Protein AF-A0A7K0G9E7-F1 (afdb_monomer)

Secondary structure (DSSP, 8-state):
--------SSSSSTT--HHHHHHHHHHHGGGS-HHHHHHHHHHHHHHHHHHHHTT--HHHHHHTSPPHHHHHHHHHHHS-HHHHHHHHHHHHHHHHHHHHHHHHHHHHHHHHHHHHHHHHHHHHHHHHHHHHHHHHHHHHHHHHHHHHHHHHHHHHTT-HHHHHHHHHHHHHHHHHHHHHHHHHHHHHHHHHHHHHHHHHHHHHHHHHHHHHHHTTS-S----------------PPPPTTTTTHHHHHHTT-

Nearest PDB structures (foldseek):
  7o3x-assembly1_E  TM=3.419E-01  e=9.933E-01  Synechocystis sp. PCC 6803 substr. Kazusa
  7o40-assembly1_A  TM=3.162E-01  e=2.098E+00  Synechocystis sp. PCC 6803 substr. Kazusa
  9eom-assembly1_A-58  TM=3.474E-01  e=4.432E+00  Synechocystis sp. PCC 6803
  9eom-assembly1_A-60  TM=3.474E-01  e=4.432E+00  Synechocystis sp. PCC 6803
  9eon-assembly1_A  TM=3.376E-01  e=5.202E+00  Synechocystis sp. PCC 6803

pLDDT: mean 71.65, std 16.6, range [33.81, 93.94]

InterPro domains:
  IPR045782 TrbL/VirB6 plasmid conjugal transfer like protein [PF19590] (95-234)

Foldseek 3Di:
DDDDPDDDPQPPQLQDALVRLLVLLLVLCVLPDPVVNVVVSVVVVVQLVVVVVVPDDRSRSSNPDDRSVVVSVVVVVVDPVVVVCVSVVVVVVVVVVVVCCVVCVVVVVVVVVVVVVVVVVVVVVLVVVLVVLLVLLCCLLVCLVVLQVQLVV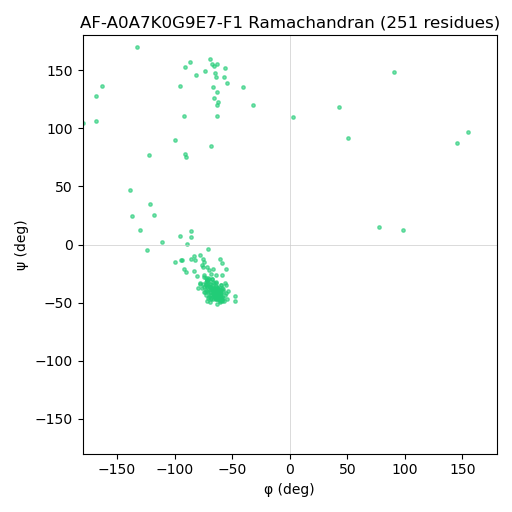CVVVVNVVSNVVSNVSSVVSNVVSVVSVVVSVVSVVVVVVVVVVVVCVVCVVVVVVVVVVVVVPPPDDDDDDDDDDDDDPPPDDDPPVVVCVVVVVVVVD

Mean predicted aligned error: 21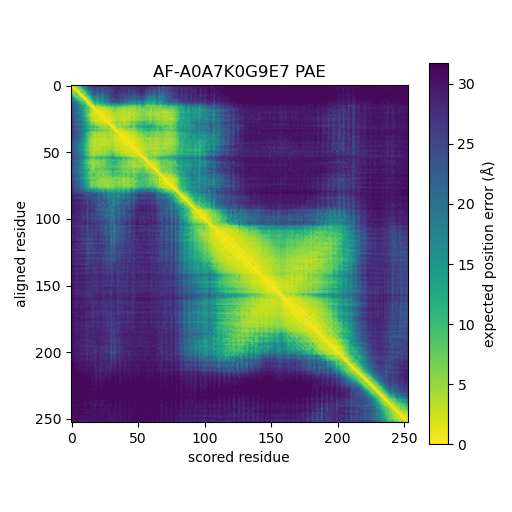.16 Å

Radius of gyration: 43.54 Å; Cα contacts (8 Å, |Δi|>4): 105; chains: 1; bounding box: 95×40×119 Å

Solvent-accessible surface area (backbone atoms only — not comparable to full-atom values): 14549 Å² total; per-residue (Å²): 138,87,82,87,85,73,88,87,85,86,80,82,74,51,77,39,48,67,69,57,46,52,52,52,33,47,65,68,38,64,80,50,59,70,70,61,40,51,51,54,52,49,54,55,50,51,58,39,48,55,37,38,75,76,69,40,53,61,38,57,32,48,47,76,46,74,55,50,68,59,49,43,50,50,57,64,70,68,51,60,75,68,62,54,51,52,53,52,44,57,55,48,48,54,52,48,50,51,48,49,49,60,69,31,43,66,51,52,50,51,49,51,48,50,53,51,51,50,53,49,48,55,53,50,50,54,51,49,51,48,51,50,44,50,48,51,19,49,50,29,50,69,40,30,63,55,31,48,50,54,20,52,53,26,54,76,73,63,39,62,72,58,22,54,51,30,47,50,48,26,52,51,33,42,54,50,16,56,50,38,49,54,51,44,50,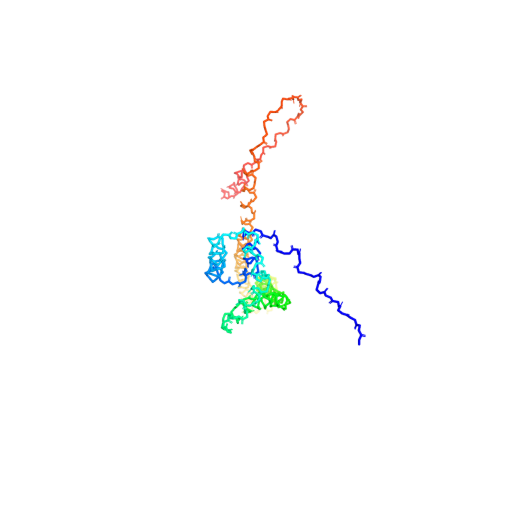52,53,51,49,54,54,52,52,51,52,50,50,53,51,51,64,68,46,47,66,60,55,58,49,54,58,57,53,60,69,68,72,74,83,82,84,81,88,83,89,83,90,79,92,79,84,88,74,89,78,70,82,78,61,80,71,66,76,48,54,69,58,56,60,62,74,74,111

Sequence (253 aa):
MAPRCRARHATKENAMTKAEYLSRLESLLSCLPEGQRAESLAFYEEMILDRMEEGLSEEEAVSTLDAPGVVAEAILDDLPAVPRVVAKTRRKSRVLLWVLVILGFPVWGALLAALAITVLSFYATVWIFVAVVWGLAVLLVLGCPLFLLFAICGLIVGNAPYTLVEFGAALVALGLGLLLVRLAFELTRGVALLSAAVVRRAVSPFVKRRDSDAGRGGHGGSHHDGGAEARGGDHRPIPPEEFTRPLEAVARG

Organism: NCBI:txid2606615

Structure (mmCIF, N/CA/C/O backbone):
data_AF-A0A7K0G9E7-F1
#
_entry.id   AF-A0A7K0G9E7-F1
#
loop_
_atom_site.group_PDB
_atom_site.id
_atom_site.type_symbol
_atom_site.label_atom_id
_atom_site.label_alt_id
_atom_site.label_comp_id
_atom_site.label_asym_id
_atom_site.label_entity_id
_atom_site.label_seq_id
_atom_site.pdbx_PDB_ins_code
_atom_site.Cartn_x
_atom_site.Cartn_y
_atom_site.Cartn_z
_atom_site.occupancy
_atom_site.B_iso_or_equiv
_atom_site.auth_seq_id
_atom_site.auth_comp_id
_atom_site.auth_asym_id
_atom_site.auth_atom_id
_atom_site.pdbx_PDB_model_num
ATOM 1 N N . MET A 1 1 ? -33.769 18.427 80.322 1.00 45.69 1 MET A N 1
ATOM 2 C CA . MET A 1 1 ? -35.228 18.177 80.381 1.00 45.69 1 MET A CA 1
ATOM 3 C C . MET A 1 1 ? -35.841 18.756 79.107 1.00 45.69 1 MET A C 1
ATOM 5 O O . MET A 1 1 ? -35.464 19.870 78.777 1.00 45.69 1 MET A O 1
ATOM 9 N N . ALA A 1 2 ? -36.748 18.021 78.443 1.00 39.75 2 ALA A N 1
ATOM 10 C CA . ALA A 1 2 ? -37.392 18.283 77.131 1.00 39.75 2 ALA A CA 1
ATOM 11 C C . ALA A 1 2 ? -36.651 17.696 75.890 1.00 39.75 2 ALA A C 1
ATOM 13 O O . ALA A 1 2 ? -35.444 17.484 75.955 1.00 39.75 2 ALA A O 1
ATOM 14 N N . PRO A 1 3 ? -37.3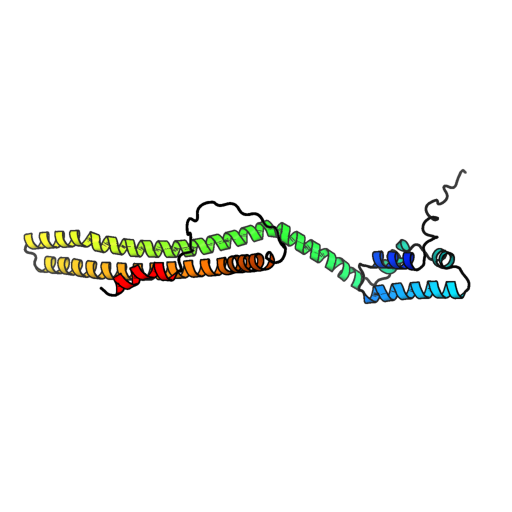71 17.299 74.817 1.00 43.88 3 PRO A N 1
ATOM 15 C CA . PRO A 1 3 ? -37.933 15.949 74.706 1.00 43.88 3 PRO A CA 1
ATOM 16 C C . PRO A 1 3 ? -37.691 15.259 73.343 1.00 43.88 3 PRO A C 1
ATOM 18 O O . PRO A 1 3 ? -37.260 15.848 72.360 1.00 43.88 3 PRO A O 1
ATOM 21 N N . ARG A 1 4 ? -38.026 13.964 73.327 1.00 47.12 4 ARG A N 1
ATOM 22 C CA . ARG A 1 4 ? -38.116 13.017 72.203 1.00 47.12 4 ARG A CA 1
ATOM 23 C C . ARG A 1 4 ? -38.546 13.633 70.855 1.00 47.12 4 ARG A C 1
ATOM 25 O O . ARG A 1 4 ? -39.708 13.997 70.702 1.00 47.12 4 ARG A O 1
ATOM 32 N N . CYS A 1 5 ? -37.691 13.522 69.836 1.00 38.84 5 CYS A N 1
ATOM 33 C CA . CYS A 1 5 ? -38.128 13.394 68.441 1.00 38.84 5 CYS A CA 1
ATOM 34 C C . CYS A 1 5 ? -38.057 11.920 68.039 1.00 38.84 5 CYS A C 1
ATOM 36 O O . CYS A 1 5 ? -37.033 11.383 67.627 1.00 38.84 5 CYS A O 1
ATOM 38 N N . ARG A 1 6 ? -39.191 11.263 68.275 1.00 41.22 6 ARG A N 1
ATOM 39 C CA . ARG A 1 6 ? -39.502 9.878 67.950 1.00 41.22 6 ARG A CA 1
ATOM 40 C C . ARG A 1 6 ? -39.537 9.699 66.431 1.00 41.22 6 ARG A C 1
ATOM 42 O O . ARG A 1 6 ? -40.280 10.402 65.751 1.00 41.22 6 ARG A O 1
ATOM 49 N N . ALA A 1 7 ? -38.748 8.732 65.969 1.00 43.34 7 ALA A N 1
ATOM 50 C CA . ALA A 1 7 ? -38.965 7.861 64.818 1.00 43.34 7 ALA A CA 1
ATOM 51 C C . ALA A 1 7 ? -40.248 8.143 64.018 1.00 43.34 7 ALA A C 1
ATOM 53 O O . ALA A 1 7 ? -41.357 7.847 64.469 1.00 43.34 7 ALA A O 1
ATOM 54 N N . ARG A 1 8 ? -40.088 8.678 62.806 1.00 37.03 8 ARG A N 1
ATOM 55 C CA . ARG A 1 8 ? -41.173 8.787 61.824 1.00 37.03 8 ARG A CA 1
ATOM 56 C C . ARG A 1 8 ? -40.679 8.442 60.413 1.00 37.03 8 ARG A C 1
ATOM 58 O O . ARG A 1 8 ? -40.947 9.164 59.466 1.00 37.03 8 ARG A O 1
ATOM 65 N N . HIS A 1 9 ? -39.941 7.335 60.307 1.00 40.34 9 HIS A N 1
ATOM 66 C CA . HIS A 1 9 ? -39.526 6.723 59.036 1.00 40.34 9 HIS A CA 1
ATOM 67 C C . HIS A 1 9 ? -39.818 5.208 58.958 1.00 40.34 9 HIS A C 1
ATOM 69 O O . HIS A 1 9 ? -39.351 4.557 58.039 1.00 40.34 9 HIS A O 1
ATOM 75 N N . ALA A 1 10 ? -40.610 4.641 59.879 1.00 41.81 10 ALA A N 1
ATOM 76 C CA . ALA A 1 10 ? -40.751 3.183 60.031 1.00 41.81 10 ALA A CA 1
ATOM 77 C C . ALA A 1 10 ? -42.174 2.628 59.798 1.00 41.81 10 ALA A C 1
ATOM 79 O O . ALA A 1 10 ? -42.529 1.612 60.377 1.00 41.81 10 ALA A O 1
ATOM 80 N N . THR A 1 11 ? -43.036 3.289 59.016 1.00 42.88 11 THR A N 1
ATOM 81 C CA . THR A 1 11 ? -44.438 2.828 58.861 1.00 42.88 11 THR A CA 1
ATOM 82 C C . THR A 1 11 ? -44.977 2.871 57.432 1.00 42.88 11 THR A C 1
ATOM 84 O O . THR A 1 11 ? -46.187 2.969 57.250 1.00 42.88 11 THR A O 1
ATOM 87 N N . LYS A 1 12 ? -44.120 2.822 56.403 1.00 42.78 12 LYS A N 1
ATOM 88 C CA . LYS A 1 12 ? -44.598 2.650 55.015 1.00 42.78 12 LYS A CA 1
ATOM 89 C C . LYS A 1 12 ? -43.997 1.461 54.257 1.00 42.78 12 LYS A C 1
ATOM 91 O O . LYS A 1 12 ? -44.464 1.183 53.163 1.00 42.78 12 LYS A O 1
ATOM 96 N N . GLU A 1 13 ? -43.037 0.745 54.844 1.00 50.09 13 GLU A N 1
ATOM 97 C CA . GLU A 1 13 ? -42.524 -0.531 54.312 1.00 50.09 13 GLU A CA 1
ATOM 98 C C . GLU A 1 13 ? -43.231 -1.767 54.902 1.00 50.09 13 GLU A C 1
ATOM 100 O O . GLU A 1 13 ? -43.143 -2.841 54.333 1.00 50.09 13 GLU A O 1
ATOM 105 N N . ASN A 1 14 ? -44.008 -1.644 55.981 1.00 53.72 14 ASN A N 1
ATOM 106 C CA . ASN A 1 14 ? -44.550 -2.811 56.700 1.00 53.72 14 ASN A CA 1
ATOM 107 C C . ASN A 1 14 ? -45.876 -3.367 56.143 1.00 53.72 14 ASN A C 1
ATOM 109 O O . ASN A 1 14 ? -46.521 -4.163 56.809 1.00 53.72 14 ASN A O 1
ATOM 113 N N . ALA A 1 15 ? -46.308 -2.930 54.958 1.00 57.31 15 ALA A N 1
ATOM 114 C CA . ALA A 1 15 ? -47.507 -3.442 54.279 1.00 57.31 15 ALA A CA 1
ATOM 115 C C . ALA A 1 15 ? -47.147 -4.006 52.899 1.00 57.31 15 ALA A C 1
ATOM 117 O O . ALA A 1 15 ? -47.868 -3.795 51.925 1.00 57.31 15 ALA A O 1
ATOM 118 N N . MET A 1 16 ? -45.967 -4.617 52.791 1.00 67.25 16 MET A N 1
ATOM 119 C CA . MET A 1 16 ? -45.519 -5.233 51.552 1.00 67.25 16 MET A CA 1
ATOM 120 C C . MET A 1 16 ? -45.848 -6.724 51.575 1.00 67.25 16 MET A C 1
ATOM 122 O O . MET A 1 16 ? -45.659 -7.397 52.586 1.00 67.25 16 MET A O 1
ATOM 126 N N . THR A 1 17 ? -46.353 -7.225 50.453 1.00 77.88 17 THR A N 1
ATOM 127 C CA . THR A 1 17 ? -46.620 -8.658 50.280 1.00 77.88 17 THR A CA 1
ATOM 128 C C . THR A 1 17 ? -45.303 -9.429 50.197 1.00 77.88 17 THR A C 1
ATOM 130 O O . THR A 1 17 ? -44.264 -8.861 49.835 1.00 77.88 17 THR A O 1
ATOM 133 N N . LYS A 1 18 ? -45.334 -10.742 50.456 1.00 78.25 18 LYS A N 1
ATOM 134 C CA . LYS A 1 18 ? -44.169 -11.634 50.298 1.00 78.25 18 LYS A CA 1
ATOM 135 C C . LYS A 1 18 ? -43.460 -11.428 48.949 1.00 78.25 18 LYS A C 1
ATOM 137 O O . LYS A 1 18 ? -42.237 -11.313 48.891 1.00 78.25 18 LYS A O 1
ATOM 142 N N . ALA A 1 19 ? -44.229 -11.324 47.863 1.00 75.94 19 ALA A N 1
ATOM 143 C CA . ALA A 1 19 ? -43.698 -11.134 46.512 1.00 75.94 19 ALA A CA 1
ATOM 144 C C . ALA A 1 19 ? -42.993 -9.775 46.325 1.00 75.94 19 ALA A C 1
ATOM 146 O O . ALA A 1 19 ? -41.965 -9.680 45.646 1.00 75.94 19 ALA A O 1
ATOM 147 N N . GLU A 1 20 ? -43.509 -8.710 46.941 1.00 77.62 20 GLU A N 1
ATOM 148 C CA . GLU A 1 20 ? -42.890 -7.383 46.880 1.00 77.62 20 GLU A CA 1
ATOM 149 C C . GLU A 1 20 ? -41.598 -7.320 47.716 1.00 77.62 20 GLU A C 1
ATOM 151 O O . GLU A 1 20 ? -40.615 -6.712 47.284 1.00 77.62 20 GLU A O 1
ATOM 156 N N . TYR A 1 21 ? -41.560 -8.010 48.861 1.00 77.94 21 TYR A N 1
ATOM 157 C CA . TYR A 1 21 ? -40.355 -8.132 49.687 1.00 77.94 21 TYR A CA 1
ATOM 158 C C . TYR A 1 21 ? -39.235 -8.873 48.944 1.00 77.94 21 TYR A C 1
ATOM 160 O O . TYR A 1 21 ? -38.122 -8.355 48.814 1.00 77.94 21 TYR A O 1
ATOM 168 N N . LEU A 1 22 ? -39.542 -10.048 48.383 1.00 80.44 22 LEU A N 1
ATOM 169 C CA . LEU A 1 22 ? -38.563 -10.874 47.671 1.00 80.44 22 LEU A CA 1
ATOM 170 C C . LEU A 1 22 ? -38.059 -10.203 46.386 1.00 80.44 22 LEU A C 1
ATOM 172 O O . LEU A 1 22 ? -36.864 -10.254 46.109 1.00 80.44 22 LEU A O 1
ATOM 176 N N . SER A 1 23 ? -38.919 -9.507 45.636 1.00 79.38 23 SER A N 1
ATOM 177 C CA . SER A 1 23 ? -38.490 -8.776 44.430 1.00 79.38 23 SER A CA 1
ATOM 178 C C . SER A 1 23 ? -37.583 -7.580 44.746 1.00 79.38 23 SER A C 1
ATOM 180 O O . SER A 1 23 ? -36.597 -7.341 44.039 1.00 79.38 23 SER A O 1
ATOM 182 N N . ARG A 1 24 ? -37.844 -6.846 45.839 1.00 77.31 24 ARG A N 1
ATOM 183 C CA . ARG A 1 24 ? -36.917 -5.809 46.322 1.00 77.31 24 ARG A CA 1
ATOM 184 C C . ARG A 1 24 ? -35.593 -6.417 46.769 1.00 77.31 24 ARG A C 1
ATOM 186 O O . ARG A 1 24 ? -34.548 -5.908 46.359 1.00 77.31 24 ARG A O 1
ATOM 193 N N . LEU A 1 25 ? -35.626 -7.505 47.535 1.00 78.19 25 LEU A N 1
ATOM 194 C CA . LEU A 1 25 ? -34.424 -8.200 47.995 1.00 78.19 25 LEU A CA 1
ATOM 195 C C . LEU A 1 25 ? -33.595 -8.733 46.813 1.00 78.19 25 LEU A C 1
ATOM 197 O O . LEU A 1 25 ? -32.383 -8.535 46.775 1.00 78.19 25 LEU A O 1
ATOM 201 N N . GLU A 1 26 ? -34.238 -9.293 45.786 1.00 80.44 26 GLU A N 1
ATOM 202 C CA . GLU A 1 26 ? -33.587 -9.735 44.549 1.00 80.44 26 GLU A CA 1
ATOM 203 C C . GLU A 1 26 ? -32.910 -8.574 43.808 1.00 80.44 26 GLU A C 1
ATOM 205 O O . GLU A 1 26 ? -31.765 -8.698 43.361 1.00 80.44 26 GLU A O 1
ATOM 210 N N . SER A 1 27 ? -33.584 -7.422 43.707 1.00 78.25 27 SER A N 1
ATOM 211 C CA . SER A 1 27 ? -33.023 -6.237 43.051 1.00 78.25 27 SER A CA 1
ATOM 212 C C . SER A 1 27 ? -31.763 -5.722 43.762 1.00 78.25 27 SER A C 1
ATOM 214 O O . SER A 1 27 ? -30.780 -5.360 43.104 1.00 78.25 27 SER A O 1
ATOM 216 N N . LEU A 1 28 ? -31.751 -5.771 45.098 1.00 75.25 28 LEU A N 1
ATOM 217 C CA . LEU A 1 28 ? -30.624 -5.355 45.935 1.00 75.25 28 LEU A CA 1
ATOM 218 C C . LEU A 1 28 ? -29.481 -6.385 45.902 1.00 75.25 28 LEU A C 1
ATOM 220 O O . LEU A 1 28 ? -28.308 -6.009 45.832 1.00 75.25 28 LEU A O 1
ATOM 224 N N . LEU A 1 29 ? -29.809 -7.678 45.840 1.00 75.31 29 LEU A N 1
ATOM 225 C CA . LEU A 1 29 ? -28.855 -8.787 45.722 1.00 75.31 29 LEU A CA 1
ATOM 226 C C . LEU A 1 29 ? -28.454 -9.110 44.269 1.00 75.31 29 LEU A C 1
ATOM 228 O O . LEU A 1 29 ? -27.709 -10.059 44.024 1.00 75.31 29 LEU A O 1
ATOM 232 N N . SER A 1 30 ? -28.868 -8.308 43.283 1.00 73.06 30 SER A N 1
ATOM 233 C CA . SER A 1 30 ? -28.541 -8.500 41.855 1.00 73.06 30 SER A CA 1
ATOM 234 C C . SER A 1 30 ? -27.034 -8.497 41.544 1.00 73.06 30 SER A C 1
ATOM 236 O O . SER A 1 30 ? -26.604 -8.946 40.479 1.00 73.06 30 SER A O 1
ATOM 238 N N . CYS A 1 31 ? -26.218 -8.011 42.479 1.00 66.56 31 CYS A N 1
ATOM 239 C CA . CYS A 1 31 ? -24.763 -8.003 42.398 1.00 66.56 31 CYS A CA 1
ATOM 240 C C . CYS A 1 31 ? -24.086 -9.328 42.806 1.00 66.56 31 CYS A C 1
ATOM 242 O O . CYS A 1 31 ? -22.895 -9.491 42.516 1.00 66.56 31 CYS A O 1
ATOM 244 N N . LEU A 1 32 ? -24.812 -10.262 43.435 1.00 67.06 32 LEU A N 1
ATOM 245 C CA . LEU A 1 32 ? -24.318 -11.591 43.816 1.00 67.06 32 LEU A CA 1
ATOM 246 C C . LEU A 1 32 ? -24.470 -12.617 42.675 1.00 67.06 32 LEU A C 1
ATOM 248 O O . LEU A 1 32 ? -25.309 -12.442 41.786 1.00 67.06 32 LEU A O 1
ATOM 252 N N . PRO A 1 33 ? -23.669 -13.703 42.675 1.00 70.81 33 PRO A N 1
ATOM 253 C CA . PRO A 1 33 ? -23.870 -14.838 41.775 1.00 70.81 33 PRO A CA 1
ATOM 254 C C . PRO A 1 33 ? -25.273 -15.439 41.932 1.00 70.81 33 PRO A C 1
ATOM 256 O O . PRO A 1 33 ? -25.780 -15.535 43.048 1.00 70.81 33 PRO A O 1
ATOM 259 N N . GLU A 1 34 ? -25.870 -15.896 40.826 1.00 67.69 34 GLU A N 1
ATOM 260 C CA . GLU A 1 34 ? -27.264 -16.373 40.792 1.00 67.69 34 GLU A CA 1
ATOM 261 C C . GLU A 1 34 ? -27.551 -17.487 41.809 1.00 67.69 34 GLU A C 1
ATOM 263 O O . GLU A 1 34 ? -28.615 -17.484 42.417 1.00 67.69 34 GLU A O 1
ATOM 268 N N . GLY A 1 35 ? -26.580 -18.373 42.064 1.00 67.88 35 GLY A N 1
ATOM 269 C CA . GLY A 1 35 ? -26.709 -19.437 43.065 1.00 67.88 35 GLY A CA 1
ATOM 270 C C . GLY A 1 35 ? -26.859 -18.923 44.501 1.00 67.88 35 GLY A C 1
ATOM 271 O O . GLY A 1 35 ? -27.756 -19.362 45.205 1.00 67.88 35 GLY A O 1
ATOM 272 N N . GLN A 1 36 ? -26.043 -17.946 44.919 1.00 68.81 36 GLN A N 1
ATOM 273 C CA . GLN A 1 36 ? -26.129 -17.379 46.276 1.00 68.81 36 GLN A CA 1
ATOM 274 C C . GLN A 1 36 ? -27.365 -16.491 46.441 1.00 68.81 36 GLN A C 1
ATOM 276 O O . GLN A 1 36 ? -27.981 -16.475 47.501 1.00 68.81 36 GLN A O 1
ATOM 281 N N . ARG A 1 37 ? -27.760 -15.776 45.378 1.00 76.06 37 ARG A N 1
ATOM 282 C CA . ARG A 1 37 ? -28.989 -14.974 45.374 1.00 76.06 37 ARG A CA 1
ATOM 283 C C . ARG A 1 37 ? -30.225 -15.855 45.564 1.00 76.06 37 ARG A C 1
ATOM 285 O O . ARG A 1 37 ? -31.078 -15.512 46.373 1.00 76.06 37 ARG A O 1
ATOM 292 N N . ALA A 1 38 ? -30.307 -16.974 44.844 1.00 75.81 38 ALA A N 1
ATOM 293 C CA . ALA A 1 38 ? -31.416 -17.917 44.966 1.00 75.81 38 ALA A CA 1
ATOM 294 C C . ALA A 1 38 ? -31.473 -18.561 46.360 1.00 75.81 38 ALA A C 1
ATOM 296 O O . ALA A 1 38 ? -32.555 -18.683 46.919 1.00 75.81 38 ALA A O 1
ATOM 297 N N . GLU A 1 39 ? -30.321 -18.903 46.940 1.00 77.12 39 GLU A N 1
ATOM 298 C CA . GLU A 1 39 ? -30.229 -19.464 48.294 1.00 77.12 39 GLU A CA 1
ATOM 299 C C . GLU A 1 39 ? -30.691 -18.466 49.367 1.00 77.12 39 GLU A C 1
ATOM 301 O O . GLU A 1 39 ? -31.502 -18.813 50.221 1.00 77.12 39 GLU A O 1
ATOM 306 N N . SER A 1 40 ? -30.255 -17.202 49.287 1.00 77.06 40 SER A N 1
ATOM 307 C CA . SER A 1 40 ? -30.732 -16.157 50.203 1.00 77.06 40 SER A CA 1
ATOM 308 C C . SER A 1 40 ? -32.236 -15.912 50.051 1.00 77.06 40 SER A C 1
ATOM 310 O O . SER A 1 40 ? -32.941 -15.834 51.049 1.00 77.06 40 SER A O 1
ATOM 312 N N . LEU A 1 41 ? -32.752 -15.823 48.821 1.00 82.69 41 LEU A N 1
ATOM 313 C CA . LEU A 1 41 ? -34.189 -15.633 48.592 1.00 82.69 41 LEU A CA 1
ATOM 314 C C . LEU A 1 41 ? -35.017 -16.814 49.115 1.00 82.69 41 LEU A C 1
ATOM 316 O O . LEU A 1 41 ? -36.049 -16.576 49.734 1.00 82.69 41 LEU A O 1
ATOM 320 N N . ALA A 1 42 ? -34.544 -18.050 48.926 1.00 82.31 42 ALA A N 1
ATOM 321 C CA . ALA A 1 42 ? -35.198 -19.254 49.437 1.00 82.31 42 ALA A CA 1
ATOM 322 C C . ALA A 1 42 ? -35.234 -19.286 50.975 1.00 82.31 42 ALA A C 1
ATOM 324 O O . ALA A 1 42 ? -36.267 -19.610 51.550 1.00 82.31 42 ALA A O 1
ATOM 325 N N . PHE A 1 43 ? -34.149 -18.876 51.642 1.00 83.12 43 PHE A N 1
ATOM 326 C CA . PHE A 1 43 ? -34.090 -18.803 53.106 1.00 83.12 43 PHE A CA 1
ATOM 327 C C . PHE A 1 43 ? -35.112 -17.813 53.691 1.00 83.12 43 PHE A C 1
ATOM 329 O O . PHE A 1 43 ? -35.828 -18.131 54.640 1.00 83.12 43 PHE A O 1
ATOM 336 N N . TYR A 1 44 ? -35.221 -16.613 53.108 1.00 81.19 44 TYR A N 1
ATOM 337 C CA . TYR A 1 44 ? -36.223 -15.635 53.551 1.00 81.19 44 TYR A CA 1
ATOM 338 C C . TYR A 1 44 ? -37.644 -16.038 53.154 1.00 81.19 44 TYR A C 1
ATOM 340 O O . TYR A 1 44 ? -38.589 -15.726 53.874 1.00 81.19 44 TYR A O 1
ATOM 348 N N . GLU A 1 45 ? -37.813 -16.747 52.041 1.00 85.88 45 GLU A N 1
ATOM 349 C CA . GLU A 1 45 ? -39.091 -17.341 51.662 1.00 85.88 45 GLU A CA 1
ATOM 350 C C . GLU A 1 45 ? -39.568 -18.384 52.684 1.00 85.88 45 GLU A C 1
ATOM 352 O O . GLU A 1 45 ? -40.723 -18.306 53.100 1.00 85.88 45 GLU A O 1
ATOM 357 N N . GLU A 1 46 ? -38.697 -19.293 53.127 1.00 82.19 46 GLU A N 1
ATOM 358 C CA . GLU A 1 46 ? -38.994 -20.294 54.163 1.00 82.19 46 GLU A CA 1
ATOM 359 C C . GLU A 1 46 ? -39.329 -19.618 55.503 1.00 82.19 46 GLU A C 1
ATOM 361 O O . GLU A 1 46 ? -40.376 -19.886 56.083 1.00 82.19 46 GLU A O 1
ATOM 366 N N . MET A 1 47 ? -38.550 -18.612 55.920 1.00 83.56 47 MET A N 1
ATOM 367 C CA . MET A 1 47 ? -38.839 -17.837 57.137 1.00 83.56 47 MET A CA 1
ATOM 368 C C . MET A 1 47 ? -40.195 -17.112 57.124 1.00 83.56 47 MET A C 1
ATOM 370 O O . MET A 1 47 ? -40.792 -16.915 58.190 1.00 83.56 47 MET A O 1
ATOM 374 N N . ILE A 1 48 ? -40.647 -16.632 55.960 1.00 82.44 48 ILE A N 1
ATOM 375 C CA . ILE A 1 48 ? -41.967 -15.998 55.816 1.00 82.44 48 ILE A CA 1
ATOM 376 C C . ILE A 1 48 ? -43.062 -17.069 55.860 1.00 82.44 48 ILE A C 1
ATOM 378 O O . ILE A 1 48 ? -44.087 -16.852 56.503 1.00 82.44 48 ILE A O 1
ATOM 382 N N . LEU A 1 49 ? -42.838 -18.219 55.217 1.00 82.31 49 LEU A N 1
ATOM 383 C CA . LEU A 1 49 ? -43.783 -19.336 55.207 1.00 82.31 49 LEU A CA 1
ATOM 384 C C . LEU A 1 49 ? -43.989 -19.931 56.606 1.00 82.31 49 LEU A C 1
ATOM 386 O O . LEU A 1 49 ? -45.139 -20.079 57.008 1.00 82.31 49 LEU A O 1
ATOM 390 N N . ASP A 1 50 ? -42.924 -20.145 57.383 1.00 83.38 50 ASP A N 1
ATOM 391 C CA . ASP A 1 50 ? -43.015 -20.639 58.767 1.00 83.38 50 ASP A CA 1
ATOM 392 C C . ASP A 1 50 ? -43.915 -19.739 59.632 1.00 83.38 50 ASP A C 1
ATOM 394 O O . ASP A 1 50 ? -44.767 -20.203 60.388 1.00 83.38 50 ASP A O 1
ATOM 398 N N . ARG A 1 51 ? -43.786 -18.417 59.471 1.00 77.44 51 ARG A N 1
ATOM 399 C CA . ARG A 1 51 ? -44.601 -17.428 60.199 1.00 77.44 51 ARG A CA 1
ATOM 400 C C . ARG A 1 51 ? -46.062 -17.426 59.756 1.00 77.44 51 ARG A C 1
ATOM 402 O O . ARG A 1 51 ? -46.948 -17.191 60.576 1.00 77.44 51 ARG A O 1
ATOM 409 N N . MET A 1 52 ? -46.322 -17.678 58.476 1.00 77.31 52 MET A N 1
ATOM 410 C CA . MET A 1 52 ? -47.686 -17.847 57.972 1.00 77.31 52 MET A CA 1
ATOM 411 C C . MET A 1 52 ? -48.321 -19.145 58.494 1.00 77.31 52 MET A C 1
ATOM 413 O O . MET A 1 52 ? -49.509 -19.151 58.817 1.00 77.31 52 MET A O 1
ATOM 417 N N . GLU A 1 53 ? -47.546 -20.226 58.631 1.00 78.75 53 GLU A N 1
ATOM 418 C CA . GLU A 1 53 ? -48.005 -21.497 59.212 1.00 78.75 53 GLU A CA 1
ATOM 419 C C . GLU A 1 53 ? -48.324 -21.385 60.713 1.00 78.75 53 GLU A C 1
ATOM 421 O O . GLU A 1 53 ? -49.253 -22.034 61.199 1.00 78.75 53 GLU A O 1
ATOM 426 N N . GLU A 1 54 ? -47.642 -20.491 61.436 1.00 74.06 54 GLU A N 1
ATOM 427 C CA . GLU A 1 54 ? -47.957 -20.124 62.827 1.00 74.06 54 GLU A CA 1
ATOM 428 C C . GLU A 1 54 ? -49.254 -19.293 62.977 1.00 74.06 54 GLU A C 1
ATOM 430 O O . GLU A 1 54 ? -49.697 -19.025 64.098 1.00 74.06 54 GLU A O 1
ATOM 435 N N . GLY A 1 55 ? -49.905 -18.925 61.865 1.00 66.69 55 GLY A N 1
ATOM 436 C CA . GLY A 1 55 ? -51.215 -18.267 61.838 1.00 66.69 55 GLY A CA 1
ATOM 437 C C . GLY A 1 55 ? -51.184 -16.744 61.674 1.00 66.69 55 GLY A C 1
ATOM 438 O O . GLY A 1 55 ? -52.219 -16.103 61.877 1.00 66.69 55 GLY A O 1
ATOM 439 N N . LEU A 1 56 ? -50.036 -16.156 61.315 1.00 70.75 56 LEU A N 1
ATOM 440 C CA . LEU A 1 56 ? -49.918 -14.730 60.985 1.00 70.75 56 LEU A CA 1
ATOM 441 C C . LEU A 1 56 ? -50.363 -14.464 59.539 1.00 70.75 56 LEU A C 1
ATOM 443 O O . LEU A 1 56 ? -50.131 -15.275 58.641 1.00 70.75 56 LEU A O 1
ATOM 447 N N . SER A 1 57 ? -50.978 -13.304 59.297 1.00 72.31 57 SER A N 1
ATOM 448 C CA . SER A 1 57 ? -51.247 -12.848 57.924 1.00 72.31 57 SER A CA 1
ATOM 449 C C . SER A 1 57 ? -49.940 -12.521 57.185 1.00 72.31 57 SER A C 1
ATOM 451 O O . SER A 1 57 ? -48.922 -12.224 57.814 1.00 72.31 57 SER A O 1
ATOM 453 N N . GLU A 1 58 ? -49.940 -12.582 55.848 1.00 69.81 58 GLU A N 1
ATOM 454 C CA . GLU A 1 58 ? -48.737 -12.351 55.026 1.00 69.81 58 GLU A CA 1
ATOM 455 C C . GLU A 1 58 ? -48.064 -11.011 55.349 1.00 69.81 58 GLU A C 1
ATOM 457 O O . GLU A 1 58 ? -46.839 -10.917 55.449 1.00 69.81 58 GLU A O 1
ATOM 462 N N . GLU A 1 59 ? -48.868 -9.973 55.562 1.00 67.75 59 GLU A N 1
ATOM 463 C CA . GLU A 1 59 ? -48.397 -8.631 55.879 1.00 67.75 59 GLU A CA 1
ATOM 464 C C . GLU A 1 59 ? -47.781 -8.556 57.285 1.00 67.75 59 GLU A C 1
ATOM 466 O O . GLU A 1 59 ? -46.777 -7.871 57.494 1.00 67.75 59 GLU A O 1
ATOM 471 N N . GLU A 1 60 ? -48.330 -9.298 58.249 1.00 65.25 60 GLU A N 1
ATOM 472 C CA . GLU A 1 60 ? -47.801 -9.376 59.615 1.00 65.25 60 GLU A CA 1
ATOM 473 C C . GLU A 1 60 ? -46.495 -10.183 59.675 1.00 65.25 60 GLU A C 1
ATOM 475 O O . GLU A 1 60 ? -45.546 -9.773 60.359 1.00 65.25 60 GLU A O 1
ATOM 480 N N . ALA A 1 61 ? -46.401 -11.270 58.904 1.00 69.50 61 ALA A N 1
ATOM 481 C CA . ALA A 1 61 ? -45.195 -12.087 58.772 1.00 69.50 61 ALA A CA 1
ATOM 482 C C . ALA A 1 61 ? -44.026 -11.304 58.150 1.00 69.50 61 ALA A C 1
ATOM 484 O O . ALA A 1 61 ? -42.883 -11.451 58.579 1.00 69.50 61 ALA A O 1
ATOM 485 N N . VAL A 1 62 ? -44.298 -10.419 57.185 1.00 70.62 62 VAL A N 1
ATOM 486 C CA . VAL A 1 62 ? -43.269 -9.541 56.601 1.00 70.62 62 VAL A CA 1
ATOM 487 C C . VAL A 1 62 ? -42.941 -8.362 57.523 1.00 70.62 62 VAL A C 1
ATOM 489 O O . VAL A 1 62 ? -41.785 -7.955 57.605 1.00 70.62 62 VAL A O 1
ATOM 492 N N . SER A 1 63 ? -43.912 -7.840 58.279 1.00 65.50 63 SER A N 1
ATOM 493 C CA . SER A 1 63 ? -43.682 -6.740 59.233 1.00 65.50 63 SER A CA 1
ATOM 494 C C . SER A 1 63 ? -42.788 -7.109 60.425 1.00 65.50 63 SER A C 1
ATOM 496 O O . SER A 1 63 ? -42.233 -6.222 61.076 1.00 65.50 63 SER A O 1
ATOM 498 N N . THR A 1 64 ? -42.672 -8.406 60.724 1.00 67.12 64 THR A N 1
ATOM 499 C CA . THR A 1 64 ? -41.782 -8.934 61.768 1.00 67.12 64 THR A CA 1
ATOM 500 C C . THR A 1 64 ? -40.346 -9.122 61.280 1.00 67.12 64 THR A C 1
ATOM 502 O O . THR A 1 64 ? -39.461 -9.355 62.104 1.00 67.12 64 THR A O 1
ATOM 505 N N . LEU A 1 65 ? -40.100 -8.992 59.972 1.00 70.88 65 LEU A N 1
ATOM 506 C CA . LEU A 1 65 ? -38.766 -8.995 59.378 1.00 70.88 65 LEU A CA 1
ATOM 507 C C . LEU A 1 65 ? -38.197 -7.575 59.282 1.00 70.88 65 LEU A C 1
ATOM 509 O O . LEU A 1 65 ? -38.924 -6.589 59.154 1.00 70.88 65 LEU A O 1
ATOM 513 N N . ASP A 1 66 ? -36.868 -7.480 59.309 1.00 71.44 66 ASP A N 1
ATOM 514 C CA . ASP A 1 66 ? -36.164 -6.230 59.042 1.00 71.44 66 ASP A CA 1
ATOM 515 C C . ASP A 1 66 ? -36.359 -5.786 57.582 1.00 71.44 66 ASP A C 1
ATOM 517 O O . ASP A 1 66 ? -36.580 -6.596 56.672 1.00 71.44 66 ASP A O 1
ATOM 521 N N . ALA A 1 67 ? -36.251 -4.473 57.349 1.00 73.38 67 ALA A N 1
ATOM 522 C CA . ALA A 1 67 ? -36.428 -3.885 56.025 1.00 73.38 67 ALA A CA 1
ATOM 523 C C . ALA A 1 67 ? -35.502 -4.562 54.993 1.00 73.38 67 ALA A C 1
ATOM 525 O O . ALA A 1 67 ? -34.321 -4.789 55.284 1.00 73.38 67 ALA A O 1
ATOM 526 N N . PRO A 1 68 ? -35.982 -4.830 53.764 1.00 64.62 68 PRO A N 1
ATOM 527 C CA . PRO A 1 68 ? -35.224 -5.570 52.750 1.00 64.62 68 PRO A CA 1
ATOM 528 C C . PRO A 1 68 ? -33.887 -4.895 52.403 1.00 64.62 68 PRO A C 1
ATOM 530 O O . PRO A 1 68 ? -32.934 -5.571 52.026 1.00 64.62 68 PRO A O 1
ATOM 533 N N . GLY A 1 69 ? -33.786 -3.570 52.581 1.00 61.09 69 GLY A N 1
ATOM 534 C CA . GLY A 1 69 ? -32.533 -2.817 52.468 1.00 61.09 69 GLY A CA 1
ATOM 535 C C . GLY A 1 69 ? -31.495 -3.161 53.540 1.00 61.09 69 GLY A C 1
ATOM 536 O O . GLY A 1 69 ? -30.326 -3.342 53.214 1.00 61.09 69 GLY A O 1
ATOM 537 N N . VAL A 1 70 ? -31.927 -3.296 54.796 1.00 70.31 70 VAL A N 1
ATOM 538 C CA . VAL A 1 70 ? -31.061 -3.627 55.942 1.00 70.31 70 VAL A CA 1
ATOM 539 C C . VAL A 1 70 ? -30.615 -5.085 55.863 1.00 70.31 70 VAL A C 1
ATOM 541 O O . VAL A 1 70 ? -29.447 -5.391 56.085 1.00 70.31 70 VAL A O 1
ATOM 544 N N . VAL A 1 71 ? -31.527 -5.975 55.467 1.00 71.44 71 VAL A N 1
ATOM 545 C CA . VAL A 1 71 ? -31.238 -7.395 55.244 1.00 71.44 71 VAL A CA 1
ATOM 546 C C . VAL A 1 71 ? -30.246 -7.589 54.097 1.00 71.44 71 VAL A C 1
ATOM 548 O O . VAL A 1 71 ? -29.265 -8.313 54.250 1.00 71.44 71 VAL A O 1
ATOM 551 N N . ALA A 1 72 ? -30.440 -6.902 52.969 1.00 68.88 72 ALA A N 1
ATOM 552 C CA . ALA A 1 72 ? -29.497 -6.964 51.857 1.00 68.88 72 ALA A CA 1
ATOM 553 C C . ALA A 1 72 ? -28.101 -6.464 52.262 1.00 68.88 72 ALA A C 1
ATOM 555 O O . ALA A 1 72 ? -27.106 -7.083 51.894 1.00 68.88 72 ALA A O 1
ATOM 556 N N . GLU A 1 73 ? -28.015 -5.375 53.030 1.00 68.81 73 GLU A N 1
ATOM 557 C CA . GLU A 1 73 ? -26.740 -4.845 53.524 1.00 68.81 73 GLU A CA 1
ATOM 558 C C . GLU A 1 73 ? -26.053 -5.822 54.489 1.00 68.81 73 GLU A C 1
ATOM 560 O O . GLU A 1 73 ? -24.869 -6.097 54.318 1.00 68.81 73 GLU A O 1
ATOM 565 N N . ALA A 1 74 ? -26.799 -6.438 55.410 1.00 73.31 74 ALA A N 1
ATOM 566 C CA . ALA A 1 74 ? -26.275 -7.447 56.331 1.00 73.31 74 ALA A CA 1
ATOM 567 C C . ALA A 1 74 ? -25.746 -8.699 55.606 1.00 73.31 74 ALA A C 1
ATOM 569 O O . ALA A 1 74 ? -24.644 -9.156 55.902 1.00 73.31 74 ALA A O 1
ATOM 570 N N . ILE A 1 75 ? -26.470 -9.220 54.608 1.00 71.25 75 ILE A N 1
ATOM 571 C CA . ILE A 1 75 ? -26.024 -10.368 53.792 1.00 71.25 75 ILE A CA 1
ATOM 572 C C . ILE A 1 75 ? -24.754 -10.014 53.002 1.00 71.25 75 ILE A C 1
ATOM 574 O O . ILE A 1 75 ? -23.822 -10.815 52.885 1.00 71.25 75 ILE A O 1
ATOM 578 N N . LEU A 1 76 ? -24.690 -8.794 52.464 1.00 65.88 76 LEU A N 1
ATOM 579 C CA . LEU A 1 76 ? -23.507 -8.291 51.763 1.00 65.88 76 LEU A CA 1
ATOM 580 C C . LEU A 1 76 ? -22.309 -8.101 52.708 1.00 65.88 76 LEU A C 1
ATOM 582 O O . LEU A 1 76 ? -21.160 -8.290 52.283 1.00 65.88 76 LEU A O 1
ATOM 586 N N . ASP A 1 77 ? -22.570 -7.758 53.969 1.00 71.19 77 ASP A N 1
ATOM 587 C CA . ASP A 1 77 ? -21.569 -7.569 55.016 1.00 71.19 77 ASP A CA 1
ATOM 588 C C . ASP A 1 77 ? -21.155 -8.837 55.757 1.00 71.19 77 ASP A C 1
ATOM 590 O O . ASP A 1 77 ? -20.100 -8.820 56.394 1.00 71.19 77 ASP A O 1
ATOM 594 N N . ASP A 1 78 ? -21.874 -9.943 55.604 1.00 70.25 78 ASP A N 1
ATOM 595 C CA . ASP A 1 78 ? -21.466 -11.250 56.135 1.00 70.25 78 ASP A CA 1
ATOM 596 C C . ASP A 1 78 ? -20.699 -12.092 55.093 1.00 70.25 78 ASP A C 1
ATOM 598 O O . ASP A 1 78 ? -19.984 -13.043 55.415 1.00 70.25 78 ASP A O 1
ATOM 602 N N . LEU A 1 79 ? -20.736 -11.694 53.813 1.00 62.81 79 LEU A N 1
ATOM 603 C CA . LEU A 1 79 ? -20.003 -12.390 52.755 1.00 62.81 79 LEU A CA 1
ATOM 604 C C . LEU A 1 79 ? -18.479 -12.325 53.000 1.00 62.81 79 LEU A C 1
ATOM 606 O O . LEU A 1 79 ? -17.937 -11.227 53.201 1.00 62.81 79 LEU A O 1
ATOM 610 N N . PRO A 1 80 ? -17.735 -13.449 52.924 1.00 53.47 80 PRO A N 1
ATOM 611 C CA . PRO A 1 80 ? -16.294 -13.457 53.166 1.00 53.47 80 PRO A CA 1
ATOM 612 C C . PRO A 1 80 ? -15.570 -12.472 52.235 1.00 53.47 80 PRO A C 1
ATOM 614 O O . PRO A 1 80 ? -16.017 -12.184 51.125 1.00 53.47 80 PRO A O 1
ATOM 617 N N . ALA A 1 81 ? -14.422 -11.933 52.653 1.00 51.88 81 ALA A N 1
ATOM 618 C CA . ALA A 1 81 ? -13.703 -10.897 51.898 1.00 51.88 81 ALA A CA 1
ATOM 619 C C . ALA A 1 81 ? -13.366 -11.299 50.440 1.00 51.88 81 ALA A C 1
ATOM 621 O O . ALA A 1 81 ? -13.181 -10.436 49.583 1.00 51.88 81 ALA A O 1
ATOM 622 N N . VAL A 1 82 ? -13.342 -12.601 50.140 1.00 50.62 82 VAL A N 1
ATOM 623 C CA . VAL A 1 82 ? -12.953 -13.193 48.851 1.00 50.62 82 VAL A CA 1
ATOM 624 C C . VAL A 1 82 ? -13.959 -12.909 47.711 1.00 50.62 82 VAL A C 1
ATOM 626 O O . VAL A 1 82 ? -13.540 -12.413 46.664 1.00 50.62 82 VAL A O 1
ATOM 629 N N . PRO A 1 83 ? -15.282 -13.116 47.850 1.00 50.72 83 PRO A N 1
ATOM 630 C CA . PRO A 1 83 ? -16.250 -12.687 46.832 1.00 50.72 83 PRO A CA 1
ATOM 631 C C . PRO A 1 83 ? -16.389 -11.161 46.707 1.00 50.72 83 PRO A C 1
ATOM 633 O O . PRO A 1 83 ? -16.670 -10.665 45.610 1.00 50.72 83 PRO A O 1
ATOM 636 N N . ARG A 1 84 ? -16.098 -10.391 47.769 1.00 48.84 84 ARG A N 1
ATOM 637 C CA . ARG A 1 84 ? -16.105 -8.915 47.706 1.00 48.84 84 ARG A CA 1
ATOM 638 C C . ARG A 1 84 ? -15.053 -8.389 46.740 1.00 48.84 84 ARG A C 1
ATOM 640 O O . ARG A 1 84 ? -15.345 -7.488 45.951 1.00 48.84 84 ARG A O 1
ATOM 647 N N . VAL A 1 85 ? -13.843 -8.962 46.741 1.00 48.62 85 VAL A N 1
ATOM 648 C CA . VAL A 1 85 ? -12.820 -8.576 45.757 1.00 48.62 85 VAL A CA 1
ATOM 649 C C . VAL A 1 85 ? -13.227 -8.972 44.344 1.00 48.62 85 VAL A C 1
ATOM 651 O O . VAL A 1 85 ? -12.983 -8.187 43.436 1.00 48.62 85 VAL A O 1
ATOM 654 N N . VAL A 1 86 ? -13.902 -10.100 44.121 1.00 49.69 86 VAL A N 1
ATOM 655 C CA . VAL A 1 86 ? -14.312 -10.524 42.768 1.00 49.69 86 VAL A CA 1
ATOM 656 C C . VAL A 1 86 ? -15.423 -9.630 42.202 1.00 49.69 86 VAL A C 1
ATOM 658 O O . VAL A 1 86 ? -15.304 -9.149 41.069 1.00 49.69 86 VAL A O 1
ATOM 661 N N . ALA A 1 87 ? -16.451 -9.305 42.992 1.00 50.56 87 ALA A N 1
ATOM 662 C CA . ALA A 1 87 ? -17.516 -8.385 42.579 1.00 50.56 87 ALA A CA 1
ATOM 663 C C . ALA A 1 87 ? -16.982 -6.957 42.335 1.00 50.56 87 ALA A C 1
ATOM 665 O O . ALA A 1 87 ? -17.264 -6.330 41.305 1.00 50.56 87 ALA A O 1
ATOM 666 N N . LYS A 1 88 ? -16.114 -6.462 43.229 1.00 49.41 88 LYS A N 1
ATOM 667 C CA . LYS A 1 88 ? -15.473 -5.141 43.109 1.00 49.41 88 LYS A CA 1
ATOM 668 C C . LYS A 1 88 ? -14.464 -5.100 41.954 1.00 49.41 88 LYS A C 1
ATOM 670 O O . LYS A 1 88 ? -14.383 -4.087 41.261 1.00 49.41 88 LYS A O 1
ATOM 675 N N . THR A 1 89 ? -13.771 -6.204 41.667 1.00 50.25 89 THR A N 1
ATOM 676 C CA . THR A 1 89 ? -12.848 -6.338 40.523 1.00 50.25 89 THR A CA 1
ATOM 677 C C . THR A 1 89 ? -13.593 -6.408 39.197 1.00 50.25 89 THR A C 1
ATOM 679 O O . THR A 1 89 ? -13.141 -5.785 38.243 1.00 50.25 89 THR A O 1
ATOM 682 N N . ARG A 1 90 ? -14.772 -7.042 39.112 1.00 52.06 90 ARG A N 1
ATOM 683 C CA . ARG A 1 90 ? -15.611 -7.002 37.895 1.00 52.06 90 ARG A CA 1
ATOM 684 C C . ARG A 1 90 ? -16.081 -5.582 37.559 1.00 52.06 90 ARG A C 1
ATOM 686 O O . ARG A 1 90 ? -16.074 -5.188 36.392 1.00 52.06 90 ARG A O 1
ATOM 693 N N . ARG A 1 91 ? -16.449 -4.791 38.574 1.00 54.31 91 ARG A N 1
ATOM 694 C CA . ARG A 1 91 ? -16.807 -3.368 38.412 1.00 54.31 91 ARG A CA 1
ATOM 695 C C . ARG A 1 91 ? -15.589 -2.527 38.026 1.00 54.31 91 ARG A C 1
ATOM 697 O O . ARG A 1 91 ? -15.653 -1.753 37.073 1.00 54.31 91 ARG A O 1
ATOM 704 N N . LYS A 1 92 ? -14.463 -2.727 38.719 1.00 54.66 92 LYS A N 1
ATOM 705 C CA . LYS A 1 92 ? -13.199 -2.029 38.456 1.00 54.66 92 LYS A CA 1
ATOM 706 C C . LYS A 1 92 ? -12.614 -2.403 37.095 1.00 54.66 92 LYS A C 1
ATOM 708 O O . LYS A 1 92 ? -12.054 -1.529 36.467 1.00 54.66 92 LYS A O 1
ATOM 713 N N . SER A 1 93 ? -12.800 -3.631 36.611 1.00 61.75 93 SER A N 1
ATOM 714 C CA . SER A 1 93 ? -12.391 -4.108 35.282 1.00 61.75 93 SER A CA 1
ATOM 715 C C . SER A 1 93 ? -13.149 -3.399 34.166 1.00 61.75 93 SER A C 1
ATOM 717 O O . SER A 1 93 ? -12.515 -2.936 33.226 1.00 61.75 93 SER A O 1
ATOM 719 N N . ARG A 1 94 ? -14.475 -3.226 34.280 1.00 66.31 94 ARG A N 1
ATOM 720 C CA . ARG A 1 94 ? -15.217 -2.421 33.297 1.00 66.31 94 ARG A CA 1
ATOM 721 C C . ARG A 1 94 ? -14.770 -0.966 33.327 1.00 66.31 94 ARG A C 1
ATOM 723 O O . ARG A 1 94 ? -14.511 -0.406 32.274 1.00 66.31 94 ARG A O 1
ATOM 730 N N . VAL A 1 95 ? -14.624 -0.366 34.508 1.00 76.38 95 VAL A N 1
ATOM 731 C CA . VAL A 1 95 ? -14.143 1.021 34.630 1.00 76.38 95 VAL A CA 1
ATOM 732 C C . VAL A 1 95 ? -12.702 1.163 34.126 1.00 76.38 95 VAL A C 1
ATOM 734 O O . VAL A 1 95 ? -12.423 2.104 33.403 1.00 76.38 95 VAL A O 1
ATOM 737 N N . LEU A 1 96 ? -11.807 0.219 34.420 1.00 72.81 96 LEU A N 1
ATOM 738 C CA . LEU A 1 96 ? -10.441 0.160 33.888 1.00 72.81 96 LEU A CA 1
ATOM 739 C C . LEU A 1 96 ? -10.438 -0.008 32.373 1.00 72.81 96 LEU A C 1
ATOM 741 O O . LEU A 1 96 ? -9.640 0.645 31.723 1.00 72.81 96 LEU A O 1
ATOM 745 N N . LEU A 1 97 ? -11.325 -0.829 31.806 1.00 75.56 97 LEU A N 1
ATOM 746 C CA . LEU A 1 97 ? -11.486 -0.951 30.357 1.00 75.56 97 LEU A CA 1
ATOM 747 C C . LEU A 1 97 ? -11.968 0.363 29.747 1.00 75.56 97 LEU A C 1
ATOM 749 O O . LEU A 1 97 ? -11.391 0.809 28.768 1.00 75.56 97 LEU A O 1
ATOM 753 N N . TRP A 1 98 ? -12.961 1.026 30.342 1.00 80.38 98 TRP A N 1
ATOM 754 C CA . TRP A 1 98 ? -13.425 2.334 29.874 1.00 80.38 98 TRP A CA 1
ATOM 755 C C . TRP A 1 98 ? -12.346 3.411 30.008 1.00 80.38 98 TRP A C 1
ATOM 757 O O . TRP A 1 98 ? -12.132 4.171 29.073 1.00 80.38 98 TRP A O 1
ATOM 767 N N . VAL A 1 99 ? -11.605 3.440 31.116 1.00 77.12 99 VAL A N 1
ATOM 768 C CA . VAL A 1 99 ? -10.472 4.353 31.316 1.00 77.12 99 VAL A CA 1
ATOM 769 C C . VAL A 1 99 ? -9.345 4.036 30.336 1.00 77.12 99 VAL A C 1
ATOM 771 O O . VAL A 1 99 ? -8.781 4.958 29.770 1.00 77.12 99 VAL A O 1
ATOM 774 N N . LEU A 1 100 ? -9.047 2.767 30.066 1.00 74.31 100 LEU A N 1
ATOM 775 C CA . LEU A 1 100 ? -8.040 2.358 29.087 1.00 74.31 100 LEU A CA 1
ATOM 776 C C . LEU A 1 100 ? -8.491 2.634 27.649 1.00 74.31 100 LEU A C 1
ATOM 778 O O . LEU A 1 100 ? -7.654 2.896 26.801 1.00 74.31 100 LEU A O 1
ATOM 782 N N . VAL A 1 101 ? -9.791 2.620 27.358 1.00 77.44 101 VAL A N 1
ATOM 783 C CA . VAL A 1 101 ? -10.342 3.018 26.055 1.00 77.44 101 VAL A CA 1
ATOM 784 C C . VAL A 1 101 ? -10.316 4.537 25.895 1.00 77.44 101 VAL A C 1
ATOM 786 O O . VAL A 1 101 ? -9.948 5.014 24.830 1.00 77.44 101 VAL A O 1
ATOM 789 N N . ILE A 1 102 ? -10.643 5.301 26.940 1.00 77.31 102 ILE A N 1
ATOM 790 C CA . ILE A 1 102 ? -10.634 6.774 26.923 1.00 77.31 102 ILE A CA 1
ATOM 791 C C . ILE A 1 102 ? -9.199 7.309 26.898 1.00 77.31 102 ILE A C 1
ATOM 793 O O . ILE A 1 102 ? -8.860 8.142 26.065 1.00 77.31 102 ILE A O 1
ATOM 797 N N . LEU A 1 103 ? -8.334 6.803 27.776 1.00 71.62 103 LEU A N 1
ATOM 798 C CA . LEU A 1 103 ? -6.915 7.159 27.834 1.00 71.62 103 LEU A CA 1
ATOM 799 C C . LEU A 1 103 ? -6.131 6.519 26.685 1.00 71.62 103 LEU A C 1
ATOM 801 O O . LEU A 1 103 ? -5.139 7.067 26.217 1.00 71.62 103 LEU A O 1
ATOM 805 N N . GLY A 1 104 ? -6.606 5.378 26.195 1.00 69.25 104 GLY A N 1
ATOM 806 C CA . GLY A 1 104 ? -6.115 4.756 24.982 1.00 69.25 104 GLY A C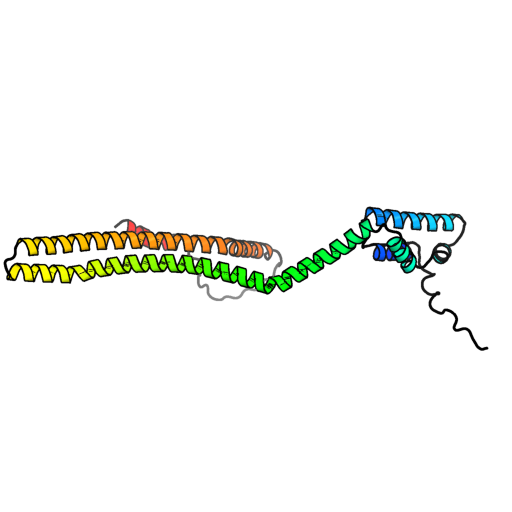A 1
ATOM 807 C C . GLY A 1 104 ? -6.624 5.444 23.731 1.00 69.25 104 GLY A C 1
ATOM 808 O O . GLY A 1 104 ? -6.014 5.245 22.705 1.00 69.25 104 GLY A O 1
ATOM 809 N N . PHE A 1 105 ? -7.675 6.265 23.745 1.00 77.81 105 PHE A N 1
ATOM 810 C CA . PHE A 1 105 ? -8.176 6.949 22.547 1.00 77.81 105 PHE A CA 1
ATOM 811 C C . PHE A 1 105 ? -7.092 7.764 21.812 1.00 77.81 105 PHE A C 1
ATOM 813 O O . PHE A 1 105 ? -6.941 7.573 20.602 1.00 77.81 105 PHE A O 1
ATOM 820 N N . PRO A 1 106 ? -6.260 8.584 22.495 1.00 81.94 106 PRO A N 1
ATOM 821 C CA . PRO A 1 106 ? -5.102 9.205 21.852 1.00 81.94 106 PRO A CA 1
ATOM 822 C C . PRO A 1 106 ? -4.060 8.178 21.373 1.00 81.94 106 PRO A C 1
ATOM 824 O O . PRO A 1 106 ? -3.433 8.389 20.339 1.00 81.94 106 PRO A O 1
ATOM 827 N N . VAL A 1 107 ? -3.909 7.044 22.066 1.00 85.56 107 VAL A N 1
ATOM 828 C CA . VAL A 1 107 ? -2.983 5.958 21.691 1.00 85.56 107 VAL A CA 1
ATOM 829 C C . VAL A 1 107 ? -3.478 5.180 20.465 1.00 85.56 107 VAL A C 1
ATOM 831 O O . VAL A 1 107 ? -2.699 4.925 19.558 1.00 85.56 107 VAL A O 1
ATOM 834 N N . TRP A 1 108 ? -4.765 4.847 20.385 1.00 85.19 108 TRP A N 1
ATOM 835 C CA . TRP A 1 108 ? -5.423 4.193 19.255 1.00 85.19 108 TRP A CA 1
ATOM 836 C C . TRP A 1 108 ? -5.400 5.098 18.030 1.00 85.19 108 TRP A C 1
ATOM 838 O O . TRP A 1 108 ? -5.111 4.621 16.936 1.00 85.19 108 TRP A O 1
ATOM 848 N N . GLY A 1 109 ? -5.645 6.400 18.218 1.00 86.69 109 GLY A N 1
ATOM 849 C CA . GLY A 1 109 ? -5.499 7.404 17.169 1.00 86.69 109 GLY A CA 1
ATOM 850 C C . GLY A 1 109 ? -4.067 7.466 16.639 1.00 86.69 109 GLY A C 1
ATOM 851 O O . GLY A 1 109 ? -3.861 7.370 15.431 1.00 86.69 109 GLY A O 1
ATOM 852 N N . ALA A 1 110 ? -3.073 7.539 17.530 1.00 88.62 110 ALA A N 1
ATOM 853 C CA . ALA A 1 110 ? -1.662 7.510 17.149 1.00 88.62 110 ALA A CA 1
ATOM 854 C C . ALA A 1 110 ? -1.261 6.189 16.470 1.00 88.62 110 ALA A C 1
ATOM 856 O O . ALA A 1 110 ? -0.497 6.207 15.510 1.00 88.62 110 ALA A O 1
ATOM 857 N N . LEU A 1 111 ? -1.804 5.053 16.914 1.00 88.56 111 LEU A N 1
ATOM 858 C CA . LEU A 1 111 ? -1.527 3.735 16.344 1.00 88.56 111 LEU A CA 1
ATOM 859 C C . LEU A 1 111 ? -2.127 3.579 14.940 1.00 88.56 111 LEU A C 1
ATOM 861 O O . LEU A 1 111 ? -1.452 3.100 14.031 1.00 88.56 111 LEU A O 1
ATOM 865 N N . LEU A 1 112 ? -3.370 4.028 14.742 1.00 89.81 112 LEU A N 1
ATOM 866 C CA . LEU A 1 112 ? -4.012 4.086 13.426 1.00 89.81 112 LEU A CA 1
ATOM 867 C C . LEU A 1 112 ? -3.277 5.045 12.492 1.00 89.81 112 LEU A C 1
ATOM 869 O O . LEU A 1 112 ? -3.051 4.705 11.333 1.00 89.81 112 LEU A O 1
ATOM 873 N N . ALA A 1 113 ? -2.876 6.214 12.992 1.00 90.44 113 ALA A N 1
ATOM 874 C CA . ALA A 1 113 ? -2.096 7.176 12.224 1.00 90.44 113 ALA A CA 1
ATOM 875 C C . ALA A 1 113 ? -0.734 6.594 11.828 1.00 90.44 113 ALA A C 1
ATOM 877 O O . ALA A 1 113 ? -0.356 6.683 10.664 1.00 90.44 113 ALA A O 1
ATOM 878 N N . ALA A 1 114 ? -0.031 5.936 12.753 1.00 92.88 114 ALA A N 1
ATOM 879 C CA . ALA A 1 114 ? 1.230 5.260 12.469 1.00 92.88 114 ALA A CA 1
ATOM 880 C C . ALA A 1 114 ? 1.049 4.186 11.390 1.00 92.88 114 ALA A C 1
ATOM 882 O O . ALA A 1 114 ? 1.774 4.198 10.400 1.00 92.88 114 ALA A O 1
ATOM 883 N N . LEU A 1 115 ? 0.032 3.327 11.518 1.00 91.31 115 LEU A N 1
ATOM 884 C CA . LEU A 1 115 ? -0.285 2.313 10.512 1.00 91.31 115 LEU A CA 1
ATOM 885 C C . LEU A 1 115 ? -0.593 2.940 9.143 1.00 91.31 115 LEU A C 1
ATOM 887 O O . LEU A 1 115 ? -0.076 2.480 8.125 1.00 91.31 115 LEU A O 1
ATOM 891 N N . ALA A 1 116 ? -1.399 4.003 9.110 1.00 91.19 116 ALA A N 1
ATOM 892 C CA . ALA A 1 116 ? -1.738 4.712 7.881 1.00 91.19 116 ALA A CA 1
ATOM 893 C C . ALA A 1 116 ? -0.497 5.331 7.221 1.00 91.19 116 ALA A C 1
ATOM 895 O O . ALA A 1 116 ? -0.307 5.175 6.015 1.00 91.19 116 ALA A O 1
ATOM 896 N N . ILE A 1 117 ? 0.379 5.968 8.004 1.00 93.94 117 ILE A N 1
ATOM 897 C CA . ILE A 1 117 ? 1.648 6.530 7.524 1.00 93.94 117 ILE A CA 1
ATOM 898 C C . ILE A 1 117 ? 2.556 5.420 6.995 1.00 93.94 117 ILE A C 1
ATOM 900 O O . ILE A 1 117 ? 3.153 5.581 5.935 1.00 93.94 117 ILE A O 1
ATOM 904 N N . THR A 1 118 ? 2.646 4.279 7.681 1.00 93.06 118 THR A N 1
ATOM 905 C CA . THR A 1 118 ? 3.435 3.133 7.219 1.00 93.06 118 THR A CA 1
ATOM 906 C C . THR A 1 118 ? 2.926 2.617 5.873 1.00 93.06 118 THR A C 1
ATOM 908 O O . THR A 1 118 ? 3.715 2.482 4.939 1.00 93.06 118 THR A O 1
ATOM 911 N N . VAL A 1 119 ? 1.617 2.385 5.733 1.00 89.00 119 VAL A N 1
ATOM 912 C CA . VAL A 1 119 ? 1.013 1.941 4.464 1.00 89.00 119 VAL A CA 1
ATOM 913 C C . VAL A 1 119 ? 1.239 2.972 3.356 1.00 89.00 119 VAL A C 1
ATOM 915 O O . VAL A 1 119 ? 1.630 2.605 2.247 1.00 89.00 119 VAL A O 1
ATOM 918 N N . LEU A 1 120 ? 1.053 4.260 3.656 1.00 90.38 120 LEU A N 1
ATOM 919 C CA . LEU A 1 120 ? 1.291 5.344 2.705 1.00 90.38 120 LEU A CA 1
ATOM 920 C C . LEU A 1 120 ? 2.766 5.429 2.293 1.00 90.38 120 LEU A C 1
ATOM 922 O O . LEU A 1 120 ? 3.053 5.653 1.123 1.00 90.38 120 LEU A O 1
ATOM 926 N N . SER A 1 121 ? 3.694 5.203 3.222 1.00 92.75 121 SER A N 1
ATOM 927 C CA . SER A 1 121 ? 5.135 5.187 2.961 1.00 92.75 121 SER A CA 1
ATOM 928 C C . SER A 1 121 ? 5.528 4.037 2.033 1.00 92.75 121 SER A C 1
ATOM 930 O O . SER A 1 121 ? 6.230 4.251 1.042 1.00 92.75 121 SER A O 1
ATOM 932 N N . PHE A 1 122 ? 5.012 2.827 2.275 1.00 87.88 122 PHE A N 1
ATOM 933 C CA . PHE A 1 122 ? 5.214 1.698 1.361 1.00 87.88 122 PHE A CA 1
ATOM 934 C C . PHE A 1 122 ? 4.648 1.991 -0.028 1.00 87.88 122 PHE A C 1
ATOM 936 O O . PHE A 1 122 ? 5.327 1.770 -1.029 1.00 87.88 122 PHE A O 1
ATOM 943 N N . TYR A 1 123 ? 3.438 2.545 -0.096 1.00 84.25 123 TYR A N 1
ATOM 944 C CA . TYR A 1 123 ? 2.826 2.937 -1.360 1.00 84.25 123 TYR A CA 1
ATOM 945 C C . TYR A 1 123 ? 3.662 3.992 -2.099 1.00 84.25 123 TYR A C 1
ATOM 947 O O . TYR A 1 123 ? 3.974 3.818 -3.276 1.00 84.25 123 TYR A O 1
ATOM 955 N N . ALA A 1 124 ? 4.091 5.047 -1.406 1.00 90.00 124 ALA A N 1
ATOM 956 C CA . ALA A 1 124 ? 4.952 6.084 -1.963 1.00 90.00 124 ALA A CA 1
ATOM 957 C C . ALA A 1 124 ? 6.285 5.508 -2.460 1.00 90.00 124 ALA A C 1
ATOM 959 O O . ALA A 1 124 ? 6.719 5.845 -3.556 1.00 90.00 124 ALA A O 1
ATOM 960 N N . THR A 1 125 ? 6.899 4.589 -1.711 1.00 89.88 125 THR A N 1
ATOM 961 C CA . THR A 1 125 ? 8.149 3.918 -2.105 1.00 89.88 125 THR A CA 1
ATOM 962 C C . THR A 1 125 ? 7.985 3.144 -3.412 1.00 89.88 125 THR A C 1
ATOM 964 O O . THR A 1 125 ? 8.833 3.248 -4.298 1.00 89.88 125 THR A O 1
ATOM 967 N N . VAL A 1 126 ? 6.873 2.417 -3.571 1.00 85.94 126 VAL A N 1
ATOM 968 C CA . VAL A 1 126 ? 6.557 1.704 -4.819 1.00 85.94 126 VAL A CA 1
ATOM 969 C C . VAL A 1 126 ? 6.437 2.681 -5.990 1.00 85.94 126 VAL A C 1
ATOM 971 O O . VAL A 1 126 ? 7.018 2.442 -7.047 1.00 85.94 126 VAL A O 1
ATOM 974 N N . TRP A 1 127 ? 5.748 3.810 -5.808 1.00 87.00 127 TRP A N 1
ATOM 975 C CA . TRP A 1 127 ? 5.615 4.823 -6.861 1.00 87.00 127 TRP A CA 1
ATOM 976 C C . TRP A 1 127 ? 6.919 5.541 -7.190 1.00 87.00 127 TRP A C 1
ATOM 978 O O . TRP A 1 127 ? 7.186 5.788 -8.363 1.00 87.00 127 TRP A O 1
ATOM 988 N N . ILE A 1 128 ? 7.753 5.833 -6.192 1.00 91.00 128 ILE A N 1
ATOM 989 C CA . ILE A 1 128 ? 9.091 6.392 -6.409 1.00 91.00 128 ILE A CA 1
ATOM 990 C C . ILE A 1 128 ? 9.935 5.407 -7.213 1.00 91.00 128 ILE A C 1
ATOM 992 O O . ILE A 1 128 ? 10.583 5.813 -8.171 1.00 91.00 128 ILE A O 1
ATOM 996 N N . PHE A 1 129 ? 9.895 4.114 -6.886 1.00 85.50 129 PHE A N 1
ATOM 997 C CA . PHE A 1 129 ? 10.613 3.099 -7.652 1.00 85.50 129 PHE A CA 1
ATOM 998 C C . PHE A 1 129 ? 10.150 3.062 -9.115 1.00 85.50 129 PHE A C 1
ATOM 1000 O O . PHE A 1 129 ? 10.980 3.106 -10.021 1.00 85.50 129 PHE A O 1
ATOM 1007 N N . VAL A 1 130 ? 8.834 3.076 -9.360 1.00 84.88 130 VAL A N 1
ATOM 1008 C CA . VAL A 1 130 ? 8.272 3.177 -10.719 1.00 84.88 130 VAL A CA 1
ATOM 1009 C C . VAL A 1 130 ? 8.763 4.448 -11.422 1.00 84.88 130 VAL A C 1
ATOM 1011 O O . VAL A 1 130 ? 9.225 4.372 -12.560 1.00 84.88 130 VAL A O 1
ATOM 1014 N N . ALA A 1 131 ? 8.732 5.601 -10.749 1.00 88.06 131 ALA A N 1
ATOM 1015 C CA . ALA A 1 131 ? 9.202 6.871 -11.298 1.00 88.06 131 ALA A CA 1
ATOM 1016 C C . ALA A 1 131 ? 10.703 6.853 -11.628 1.00 88.06 131 ALA A C 1
ATOM 1018 O O . ALA A 1 131 ? 11.100 7.377 -12.665 1.00 88.06 131 ALA A O 1
ATOM 1019 N N . VAL A 1 132 ? 11.532 6.216 -10.796 1.00 90.56 132 VAL A N 1
ATOM 1020 C CA . VAL A 1 132 ? 12.971 6.037 -11.045 1.00 90.56 132 VAL A CA 1
ATOM 1021 C C . VAL A 1 132 ? 13.197 5.175 -12.283 1.00 90.56 132 VAL A C 1
ATOM 1023 O O . VAL A 1 132 ? 13.974 5.566 -13.149 1.00 90.56 132 VAL A O 1
ATOM 1026 N N . VAL A 1 133 ? 12.496 4.045 -12.420 1.00 86.88 133 VAL A N 1
ATOM 1027 C CA . VAL A 1 133 ? 12.624 3.179 -13.606 1.00 86.88 133 VAL A CA 1
ATOM 1028 C C . VAL A 1 133 ? 12.218 3.930 -14.879 1.00 86.88 133 VAL A C 1
ATOM 1030 O O . VAL A 1 133 ? 12.936 3.875 -15.878 1.00 86.88 133 VAL A O 1
ATOM 1033 N N . TRP A 1 134 ? 11.117 4.687 -14.837 1.00 87.31 134 TRP A N 1
ATOM 1034 C CA . TRP A 1 134 ? 10.711 5.559 -15.943 1.00 87.31 134 TRP A CA 1
ATOM 1035 C C . TRP A 1 134 ? 11.738 6.658 -16.228 1.00 87.31 134 TRP A C 1
ATOM 1037 O O . TRP A 1 134 ? 12.056 6.907 -17.389 1.00 87.31 134 TRP A O 1
ATOM 1047 N N . GLY A 1 135 ? 12.294 7.284 -15.191 1.00 89.00 135 GLY A N 1
ATOM 1048 C CA . GLY A 1 135 ? 13.339 8.296 -15.312 1.00 89.00 135 GLY A CA 1
ATOM 1049 C C . GLY A 1 135 ? 14.601 7.754 -15.984 1.00 89.00 135 GLY A C 1
ATOM 1050 O O . GLY A 1 135 ? 15.111 8.386 -16.906 1.00 89.00 135 GLY A O 1
ATOM 1051 N N . LEU A 1 136 ? 15.065 6.560 -15.593 1.00 88.81 136 LEU A N 1
ATOM 1052 C CA . LEU A 1 136 ? 16.182 5.882 -16.260 1.00 88.81 136 LEU A CA 1
ATOM 1053 C C . LEU A 1 136 ? 15.864 5.565 -17.722 1.00 88.81 136 LEU A C 1
ATOM 1055 O O . LEU A 1 136 ? 16.707 5.789 -18.587 1.00 88.81 136 LEU A O 1
ATOM 1059 N N . ALA A 1 137 ? 14.663 5.062 -18.008 1.00 87.12 137 ALA A N 1
ATOM 1060 C CA . ALA A 1 137 ? 14.252 4.770 -19.375 1.00 87.12 137 ALA A CA 1
ATOM 1061 C C . ALA A 1 137 ? 14.271 6.033 -20.252 1.00 87.12 137 ALA A C 1
ATOM 1063 O O . ALA A 1 137 ? 14.843 6.021 -21.341 1.00 87.12 137 ALA A O 1
ATOM 1064 N N . VAL A 1 138 ? 13.710 7.139 -19.754 1.00 87.94 138 VAL A N 1
ATOM 1065 C CA . VAL A 1 138 ? 13.729 8.437 -20.440 1.00 87.94 138 VAL A CA 1
ATOM 1066 C C . VAL A 1 138 ? 15.159 8.930 -20.631 1.00 87.94 138 VAL A C 1
ATOM 1068 O O . VAL A 1 138 ? 15.504 9.349 -21.730 1.00 87.94 138 VAL A O 1
ATOM 1071 N N . LEU A 1 139 ? 16.008 8.840 -19.606 1.00 89.94 139 LEU A N 1
ATOM 1072 C CA . LEU A 1 139 ? 17.403 9.269 -19.689 1.00 89.94 139 LEU A CA 1
ATOM 1073 C C . LEU A 1 139 ? 18.188 8.477 -20.743 1.00 89.94 139 LEU A C 1
ATOM 1075 O O . LEU A 1 139 ? 18.934 9.067 -21.518 1.00 89.94 139 LEU A O 1
ATOM 1079 N N . LEU A 1 140 ? 17.999 7.158 -20.809 1.00 88.56 140 LEU A N 1
ATOM 1080 C CA . LEU A 1 140 ? 18.649 6.302 -21.803 1.00 88.56 140 LEU A CA 1
ATOM 1081 C C . LEU A 1 140 ? 18.177 6.618 -23.228 1.00 88.56 140 LEU A C 1
ATOM 1083 O O . LEU A 1 140 ? 18.994 6.711 -24.144 1.00 88.56 140 LEU A O 1
ATOM 1087 N N . VAL A 1 141 ? 16.873 6.836 -23.419 1.00 85.06 141 VAL A N 1
ATOM 1088 C CA . VAL A 1 141 ? 16.300 7.162 -24.736 1.00 85.06 141 VAL A CA 1
ATOM 1089 C C . VAL A 1 141 ? 16.697 8.572 -25.184 1.00 85.06 141 VAL A C 1
ATOM 1091 O O . VAL A 1 141 ? 17.147 8.749 -26.314 1.00 85.06 141 VAL A O 1
ATOM 1094 N N . LEU A 1 142 ? 16.595 9.574 -24.306 1.00 87.19 142 LEU A N 1
ATOM 1095 C CA . LEU A 1 142 ? 17.013 10.954 -24.591 1.00 87.19 142 LEU A CA 1
ATOM 1096 C C . LEU A 1 142 ? 18.536 11.117 -24.661 1.00 87.19 142 LEU A C 1
ATOM 1098 O O . LEU A 1 142 ? 19.017 12.088 -25.243 1.00 87.19 142 LEU A O 1
ATOM 1102 N N . GLY A 1 143 ? 19.297 10.178 -24.099 1.00 87.69 143 GLY A N 1
ATOM 1103 C CA . GLY A 1 143 ? 20.748 10.106 -24.242 1.00 87.69 143 GLY A CA 1
ATOM 1104 C C . GLY A 1 143 ? 21.194 9.607 -25.618 1.00 87.69 143 GLY A C 1
ATOM 1105 O O . GLY A 1 143 ? 22.264 9.991 -26.082 1.00 87.69 143 GLY A O 1
ATOM 1106 N N . CYS A 1 144 ? 20.379 8.812 -26.322 1.00 87.81 144 CYS A N 1
ATOM 1107 C CA . CYS A 1 144 ? 20.734 8.260 -27.638 1.00 87.81 144 CYS A CA 1
ATOM 1108 C C . CYS A 1 144 ? 21.121 9.327 -28.691 1.00 87.81 144 CYS A C 1
ATOM 1110 O O . CYS A 1 144 ? 22.134 9.135 -29.362 1.00 87.81 144 CYS A O 1
ATOM 1112 N N . PRO A 1 145 ? 20.408 10.465 -28.832 1.00 88.50 145 PRO A N 1
ATOM 1113 C CA . PRO A 1 145 ? 20.820 11.566 -29.707 1.00 88.50 145 PRO A CA 1
ATOM 1114 C C . PRO A 1 145 ? 22.195 12.153 -29.365 1.00 88.50 145 PRO A C 1
ATOM 1116 O O . PRO A 1 145 ? 22.946 12.508 -30.270 1.00 88.50 145 PRO A O 1
ATOM 1119 N N . LEU A 1 146 ? 22.535 12.244 -28.074 1.00 88.44 146 LEU A N 1
ATOM 1120 C CA . LEU A 1 146 ? 23.837 12.742 -27.620 1.00 88.44 146 LEU A CA 1
ATOM 1121 C C . LEU A 1 146 ? 24.954 11.764 -27.996 1.00 88.44 146 LEU A C 1
ATOM 1123 O O . LEU A 1 146 ? 25.949 12.185 -28.581 1.00 88.44 146 LEU A O 1
ATOM 1127 N N . PHE A 1 147 ? 24.769 10.464 -27.743 1.00 87.38 147 PHE A N 1
ATOM 1128 C CA . PHE A 1 147 ? 25.721 9.428 -28.167 1.00 87.38 147 PHE A CA 1
ATOM 1129 C C . PHE A 1 147 ? 25.903 9.403 -29.692 1.00 87.38 147 PHE A C 1
ATOM 1131 O O . PHE A 1 147 ? 27.023 9.288 -30.189 1.00 87.38 147 PHE A O 1
ATOM 1138 N N . LEU A 1 148 ? 24.820 9.592 -30.454 1.00 87.81 148 LEU A N 1
ATOM 1139 C CA . LEU A 1 148 ? 24.886 9.667 -31.914 1.00 87.81 148 LEU A CA 1
ATOM 1140 C C . LEU A 1 148 ? 25.656 10.910 -32.392 1.00 87.81 148 LEU A C 1
ATOM 1142 O O . LEU A 1 148 ? 26.452 10.816 -33.325 1.00 87.81 148 LEU A O 1
ATOM 1146 N N . LEU A 1 149 ? 25.471 12.061 -31.738 1.00 91.56 149 LEU A N 1
ATOM 1147 C CA . LEU A 1 149 ? 26.233 13.278 -32.026 1.00 91.56 149 LEU A CA 1
ATOM 1148 C C . LEU A 1 149 ? 27.732 13.085 -31.747 1.00 91.56 149 LEU A C 1
ATOM 1150 O O . LEU A 1 149 ? 28.557 13.452 -32.584 1.00 91.56 149 LEU A O 1
ATOM 1154 N N . PHE A 1 150 ? 28.092 12.471 -30.616 1.00 88.44 150 PHE A N 1
ATOM 1155 C CA . PHE A 1 150 ? 29.486 12.144 -30.297 1.00 88.44 150 PHE A CA 1
ATOM 1156 C C . PHE A 1 150 ? 30.102 11.173 -31.312 1.00 88.44 150 PHE A C 1
ATOM 1158 O O . PHE A 1 150 ? 31.235 11.389 -31.752 1.00 88.44 150 PHE A O 1
ATOM 1165 N N . ALA A 1 151 ? 29.341 10.176 -31.772 1.00 89.06 151 ALA A N 1
ATOM 1166 C CA . ALA A 1 151 ? 29.773 9.279 -32.840 1.00 89.06 151 ALA A CA 1
ATOM 1167 C C . ALA A 1 151 ? 30.041 10.029 -34.163 1.00 89.06 151 ALA A C 1
ATOM 1169 O O . ALA A 1 151 ? 31.052 9.772 -34.818 1.00 89.06 151 ALA A O 1
ATOM 1170 N N . ILE A 1 152 ? 29.196 10.999 -34.538 1.00 90.25 152 ILE A N 1
ATOM 1171 C CA . ILE A 1 152 ? 29.403 11.837 -35.736 1.00 90.25 152 ILE A CA 1
ATOM 1172 C C . ILE A 1 152 ? 30.663 12.702 -35.588 1.00 90.25 152 ILE A C 1
ATOM 1174 O O . ILE A 1 152 ? 31.478 12.764 -36.508 1.00 90.25 152 ILE A O 1
ATOM 1178 N N . CYS A 1 153 ? 30.876 13.326 -34.426 1.00 90.00 153 CYS A N 1
ATOM 1179 C CA . CYS A 1 153 ? 32.093 14.095 -34.148 1.00 90.00 153 CYS A CA 1
ATOM 1180 C C . CYS A 1 153 ? 33.356 13.227 -34.251 1.00 90.00 153 CYS A C 1
ATOM 1182 O O . CYS A 1 153 ? 34.345 13.636 -34.858 1.00 90.00 153 CYS A O 1
ATOM 1184 N N . GLY A 1 154 ? 33.314 12.005 -33.717 1.00 87.56 154 GLY A N 1
ATOM 1185 C CA . GLY A 1 154 ? 34.405 11.041 -33.842 1.00 87.56 154 GLY A CA 1
ATOM 1186 C C . GLY A 1 154 ? 34.740 10.677 -35.290 1.00 87.56 154 GLY A C 1
ATOM 1187 O O . GLY A 1 154 ? 35.912 10.481 -35.619 1.00 87.56 154 GLY A O 1
ATOM 1188 N N . LEU A 1 155 ? 33.720 10.624 -36.154 1.00 89.81 155 LEU A N 1
ATOM 1189 C CA . LEU A 1 155 ? 33.873 10.313 -37.573 1.00 89.81 155 LEU A CA 1
ATOM 1190 C C . LEU A 1 155 ? 34.588 11.452 -38.302 1.00 89.81 155 LEU A C 1
ATOM 1192 O O . LEU A 1 155 ? 35.488 11.197 -39.096 1.00 89.81 155 LEU A O 1
ATOM 1196 N N . ILE A 1 156 ? 34.242 12.700 -37.972 1.00 92.31 156 ILE A N 1
ATOM 1197 C CA . ILE A 1 156 ? 34.887 13.906 -38.516 1.00 92.31 156 ILE A CA 1
ATOM 1198 C C . ILE A 1 156 ? 36.370 13.964 -38.121 1.00 92.31 156 ILE A C 1
ATOM 1200 O O . ILE A 1 156 ? 37.211 14.341 -38.933 1.00 92.31 156 ILE A O 1
ATOM 1204 N N . VAL A 1 157 ? 36.704 13.553 -36.895 1.00 91.12 157 VAL A N 1
ATOM 1205 C CA . VAL A 1 157 ? 38.092 13.491 -36.395 1.00 91.12 157 VAL A CA 1
ATOM 1206 C C . VAL A 1 157 ? 38.869 12.297 -36.982 1.00 91.12 157 VAL A C 1
ATOM 1208 O O . VAL A 1 157 ? 40.092 12.240 -36.873 1.00 91.12 157 VAL A O 1
ATOM 1211 N N . GLY A 1 158 ? 38.189 11.346 -37.633 1.00 89.56 158 GLY A N 1
ATOM 1212 C CA . GLY A 1 158 ? 38.804 10.157 -38.230 1.00 89.56 158 GLY A CA 1
ATOM 1213 C C . GLY A 1 158 ? 39.160 9.060 -37.220 1.00 89.56 158 GLY A C 1
ATOM 1214 O O . GLY A 1 158 ? 39.912 8.141 -37.545 1.00 89.56 158 GLY A O 1
ATOM 1215 N N . ASN A 1 159 ? 38.629 9.122 -35.995 1.00 90.88 159 ASN A N 1
ATOM 1216 C CA . ASN A 1 159 ? 38.931 8.153 -34.943 1.00 90.88 159 ASN A CA 1
ATOM 1217 C C . ASN A 1 159 ? 37.940 6.976 -34.958 1.00 90.88 159 ASN A C 1
ATOM 1219 O O . ASN A 1 159 ? 37.022 6.895 -34.137 1.00 90.88 159 ASN A O 1
ATOM 1223 N N . ALA A 1 160 ? 38.144 6.043 -35.892 1.00 89.06 160 ALA A N 1
ATOM 1224 C CA . ALA A 1 160 ? 37.289 4.870 -36.095 1.00 89.06 160 ALA A CA 1
ATOM 1225 C C . ALA A 1 160 ? 36.931 4.078 -34.811 1.00 89.06 160 ALA A C 1
ATOM 1227 O O . ALA A 1 160 ? 35.740 3.831 -34.601 1.00 89.06 160 ALA A O 1
ATOM 1228 N N . PRO A 1 161 ? 37.871 3.707 -33.911 1.00 91.31 161 PRO A N 1
ATOM 1229 C CA . PRO A 1 161 ? 37.513 2.939 -32.715 1.00 91.31 161 PRO A CA 1
ATOM 1230 C C . PRO A 1 161 ? 36.587 3.713 -31.769 1.00 91.31 161 PRO A C 1
ATOM 1232 O O . PRO A 1 161 ? 35.673 3.124 -31.200 1.00 91.31 161 PRO A O 1
ATOM 1235 N N . TYR A 1 162 ? 36.764 5.031 -31.646 1.00 88.06 162 TYR A N 1
ATOM 1236 C CA . TYR A 1 162 ? 35.896 5.873 -30.822 1.00 88.06 162 TYR A CA 1
ATOM 1237 C C . TYR A 1 162 ? 34.462 5.915 -31.370 1.00 88.06 162 TYR A C 1
ATOM 1239 O O . TYR A 1 162 ? 33.512 5.697 -30.623 1.00 88.06 162 TYR A O 1
ATOM 1247 N N . THR A 1 163 ? 34.296 6.080 -32.688 1.00 91.06 163 THR A N 1
ATOM 1248 C CA . THR A 1 163 ? 32.960 6.080 -33.320 1.00 91.06 163 THR A CA 1
ATOM 1249 C C . THR A 1 163 ? 32.203 4.770 -33.130 1.00 91.06 163 THR A C 1
ATOM 1251 O O . THR A 1 163 ? 30.997 4.783 -32.888 1.00 91.06 163 THR A O 1
ATOM 1254 N N . LEU A 1 164 ? 32.910 3.639 -33.209 1.00 91.62 164 LEU A N 1
ATOM 1255 C CA . LEU A 1 164 ? 32.314 2.314 -33.078 1.00 91.62 164 LEU A CA 1
ATOM 1256 C C . LEU A 1 164 ? 31.830 2.059 -31.646 1.00 91.62 164 LEU A C 1
ATOM 1258 O O . LEU A 1 164 ? 30.755 1.489 -31.454 1.00 91.62 164 LEU A O 1
ATOM 1262 N N . VAL A 1 165 ? 32.597 2.511 -30.648 1.00 91.69 165 VAL A N 1
ATOM 1263 C CA . VAL A 1 165 ? 32.224 2.404 -29.231 1.00 91.69 165 VAL A CA 1
ATOM 1264 C C . VAL A 1 165 ? 31.004 3.270 -28.917 1.00 91.69 165 VAL A C 1
ATOM 1266 O O . VAL A 1 165 ? 30.063 2.764 -28.313 1.00 91.69 165 VAL A O 1
ATOM 1269 N N . GLU A 1 166 ? 30.973 4.527 -29.365 1.00 89.44 166 GLU A N 1
ATOM 1270 C CA . GLU A 1 166 ? 29.842 5.442 -29.121 1.00 89.44 166 GLU A CA 1
ATOM 1271 C C . GLU A 1 166 ? 28.550 4.959 -29.802 1.00 89.44 166 GLU A C 1
ATOM 1273 O O . GLU A 1 166 ? 27.470 4.974 -29.209 1.00 89.44 166 GLU A O 1
ATOM 1278 N N . PHE A 1 167 ? 28.652 4.441 -31.030 1.00 88.75 167 PHE A N 1
ATOM 1279 C CA . PHE A 1 167 ? 27.509 3.857 -31.734 1.00 88.75 167 PHE A CA 1
ATOM 1280 C C . PHE A 1 167 ? 26.994 2.580 -31.049 1.00 88.75 167 PHE A C 1
ATOM 1282 O O . PHE A 1 167 ? 25.785 2.392 -30.888 1.00 88.75 167 PHE A O 1
ATOM 1289 N N . GLY A 1 168 ? 27.905 1.714 -30.592 1.00 90.00 168 GLY A N 1
ATOM 1290 C CA . GLY A 1 168 ? 27.557 0.539 -29.792 1.00 90.00 168 GLY A CA 1
ATOM 1291 C C . GLY A 1 168 ? 26.901 0.914 -28.459 1.00 90.00 168 GLY A C 1
ATOM 1292 O O . GLY A 1 168 ? 25.895 0.312 -28.080 1.00 90.00 168 GLY A O 1
ATOM 1293 N N . ALA A 1 169 ? 27.410 1.945 -27.781 1.00 89.00 169 ALA A N 1
ATOM 1294 C CA . ALA A 1 169 ? 26.839 2.466 -26.543 1.00 89.00 169 ALA A CA 1
ATOM 1295 C C . ALA A 1 169 ? 25.416 3.005 -26.755 1.00 89.00 169 ALA A C 1
ATOM 1297 O O . ALA A 1 169 ? 24.535 2.706 -25.949 1.00 89.00 169 ALA A O 1
ATOM 1298 N N . ALA A 1 170 ? 25.157 3.706 -27.865 1.00 89.88 170 ALA A N 1
ATOM 1299 C CA . ALA A 1 170 ? 23.815 4.164 -28.226 1.00 89.88 170 ALA A CA 1
ATOM 1300 C C . ALA A 1 170 ? 22.831 2.995 -28.422 1.00 89.88 170 ALA A C 1
ATOM 1302 O O . ALA A 1 170 ? 21.715 3.033 -27.904 1.00 89.88 170 ALA A O 1
ATOM 1303 N N . LEU A 1 171 ? 23.242 1.926 -29.116 1.00 91.12 171 LEU A N 1
ATOM 1304 C CA . LEU A 1 171 ? 22.414 0.727 -29.314 1.00 91.12 171 LEU A CA 1
ATOM 1305 C C . LEU A 1 171 ? 22.122 -0.007 -27.999 1.00 91.12 171 LEU A C 1
ATOM 1307 O O . LEU A 1 171 ? 20.983 -0.415 -27.761 1.00 91.12 171 LEU A O 1
ATOM 1311 N N . VAL A 1 172 ? 23.127 -0.154 -27.132 1.00 91.75 172 VAL A N 1
ATOM 1312 C CA . VAL A 1 172 ? 22.959 -0.771 -25.807 1.00 91.75 172 VAL A CA 1
ATOM 1313 C C . VAL A 1 172 ? 22.044 0.081 -24.928 1.00 91.75 172 VAL A C 1
ATOM 1315 O O . VAL A 1 172 ? 21.141 -0.463 -24.292 1.00 91.75 172 VAL A O 1
ATOM 1318 N N . ALA A 1 173 ? 22.221 1.405 -24.925 1.00 89.12 173 ALA A N 1
ATOM 1319 C CA . ALA A 1 173 ? 21.366 2.327 -24.184 1.00 89.12 173 ALA A CA 1
ATOM 1320 C C . ALA A 1 173 ? 19.911 2.268 -24.671 1.00 89.12 173 ALA A C 1
ATOM 1322 O O . ALA A 1 173 ? 18.996 2.192 -23.850 1.00 89.12 173 ALA A O 1
ATOM 1323 N N . LEU A 1 174 ? 19.691 2.217 -25.988 1.00 88.19 174 LEU A N 1
ATOM 1324 C CA . LEU A 1 174 ? 18.361 2.077 -26.581 1.00 88.19 174 LEU A CA 1
ATOM 1325 C C . LEU A 1 174 ? 17.709 0.737 -26.209 1.00 88.19 174 LEU A C 1
ATOM 1327 O O . LEU A 1 174 ? 16.551 0.705 -25.786 1.00 88.19 174 LEU A O 1
ATOM 1331 N N . GLY A 1 175 ? 18.454 -0.366 -26.324 1.00 88.69 175 GLY A N 1
ATOM 1332 C CA . GLY A 1 175 ? 17.975 -1.700 -25.962 1.00 88.69 175 GLY A CA 1
ATOM 1333 C C . GLY A 1 175 ? 17.620 -1.810 -24.477 1.00 88.69 175 GLY A C 1
ATOM 1334 O O . GLY A 1 175 ? 16.548 -2.312 -24.128 1.00 88.69 175 GLY A O 1
ATOM 1335 N N . LEU A 1 176 ? 18.477 -1.279 -23.601 1.00 90.00 176 LEU A N 1
ATOM 1336 C CA . LEU A 1 176 ? 18.236 -1.254 -22.160 1.00 90.00 176 LEU A CA 1
ATOM 1337 C C . LEU A 1 176 ? 17.058 -0.340 -21.799 1.00 90.00 176 LEU A C 1
ATOM 1339 O O . LEU A 1 176 ? 16.224 -0.717 -20.979 1.00 90.00 176 LEU A O 1
ATOM 1343 N N . GLY A 1 177 ? 16.943 0.821 -22.448 1.00 88.62 177 GLY A N 1
ATOM 1344 C CA . GLY A 1 177 ? 15.814 1.733 -22.282 1.00 88.62 177 GLY A CA 1
ATOM 1345 C C . GLY A 1 177 ? 14.480 1.056 -22.603 1.00 88.62 177 GLY A C 1
ATOM 1346 O O . GLY A 1 177 ? 13.566 1.085 -21.782 1.00 88.62 177 GLY A O 1
ATOM 1347 N N . LEU A 1 178 ? 14.376 0.366 -23.744 1.00 88.00 178 LEU A N 1
ATOM 1348 C CA . LEU A 1 178 ? 13.160 -0.361 -24.140 1.00 88.00 178 LEU A CA 1
ATOM 1349 C C . LEU A 1 178 ? 12.807 -1.507 -23.177 1.00 88.00 178 LEU A C 1
ATOM 1351 O O . LEU A 1 178 ? 11.632 -1.698 -22.848 1.00 88.00 178 LEU A O 1
ATOM 1355 N N . LEU A 1 179 ? 13.808 -2.248 -22.691 1.00 89.19 179 LEU A N 1
ATOM 1356 C CA . LEU A 1 179 ? 13.616 -3.283 -21.669 1.00 89.19 179 LEU A CA 1
ATOM 1357 C C . LEU A 1 179 ? 13.079 -2.692 -20.360 1.00 89.19 179 LEU A C 1
ATOM 1359 O O . LEU A 1 179 ? 12.135 -3.240 -19.787 1.00 89.19 179 LEU A O 1
ATOM 1363 N N . LEU A 1 180 ? 13.630 -1.559 -19.915 1.00 88.25 180 LEU A N 1
ATOM 1364 C CA . LEU A 1 180 ? 13.172 -0.866 -18.711 1.00 88.25 180 LEU A CA 1
ATOM 1365 C C . LEU A 1 180 ? 11.750 -0.319 -18.864 1.00 88.25 180 LEU A C 1
ATOM 1367 O O . LEU A 1 180 ? 10.972 -0.443 -17.922 1.00 88.25 180 LEU A O 1
ATOM 1371 N N . VAL A 1 181 ? 11.366 0.201 -20.036 1.00 83.19 181 VAL A N 1
ATOM 1372 C CA . VAL A 1 181 ? 9.970 0.607 -20.304 1.00 83.19 181 VAL A CA 1
ATOM 1373 C C . VAL A 1 181 ? 9.025 -0.586 -20.178 1.00 83.19 181 VAL A C 1
ATOM 1375 O O . VAL A 1 181 ? 7.978 -0.485 -19.535 1.00 83.19 181 VAL A O 1
ATOM 1378 N N . ARG A 1 182 ? 9.390 -1.738 -20.752 1.00 87.69 182 ARG A N 1
ATOM 1379 C CA . ARG A 1 182 ? 8.558 -2.945 -20.671 1.00 87.69 182 ARG A CA 1
ATOM 1380 C C . ARG A 1 182 ? 8.436 -3.450 -19.233 1.00 87.69 182 ARG A C 1
ATOM 1382 O O . ARG A 1 182 ? 7.332 -3.755 -18.789 1.00 87.69 182 ARG A O 1
ATOM 1389 N N . LEU A 1 183 ? 9.544 -3.467 -18.492 1.00 84.38 183 LEU A N 1
ATOM 1390 C CA . LEU A 1 183 ? 9.559 -3.824 -17.074 1.00 84.38 183 LEU A CA 1
ATOM 1391 C C . LEU A 1 183 ? 8.705 -2.857 -16.239 1.00 84.38 183 LEU A C 1
ATOM 1393 O O . LEU A 1 183 ? 7.903 -3.296 -15.418 1.00 84.38 183 LEU A O 1
ATOM 1397 N N . ALA A 1 184 ? 8.823 -1.550 -16.479 1.00 83.81 184 ALA A N 1
ATOM 1398 C CA . ALA A 1 184 ? 8.022 -0.533 -15.804 1.00 83.81 184 ALA A CA 1
ATOM 1399 C C . ALA A 1 184 ? 6.522 -0.718 -16.066 1.00 83.81 184 ALA A C 1
ATOM 1401 O O . ALA A 1 184 ? 5.711 -0.550 -15.153 1.00 83.81 184 ALA A O 1
ATOM 1402 N N . PHE A 1 185 ? 6.145 -1.090 -17.291 1.00 83.50 185 PHE A N 1
ATOM 1403 C CA . PHE A 1 185 ? 4.751 -1.327 -17.658 1.00 83.50 185 PHE A CA 1
ATOM 1404 C C . PHE A 1 185 ? 4.154 -2.533 -16.920 1.00 83.50 185 PHE A C 1
ATOM 1406 O O . PHE A 1 185 ? 3.050 -2.433 -16.381 1.00 83.50 185 PHE A O 1
ATOM 1413 N N . GLU A 1 186 ? 4.897 -3.639 -16.822 1.00 84.06 186 GLU A N 1
ATOM 1414 C CA . GLU A 1 186 ? 4.472 -4.824 -16.064 1.00 84.06 186 GLU A CA 1
ATOM 1415 C C . GLU A 1 186 ? 4.367 -4.533 -14.561 1.00 84.06 186 GLU A C 1
ATOM 1417 O O . GLU A 1 186 ? 3.364 -4.871 -13.928 1.00 84.06 186 GLU A O 1
ATOM 1422 N N . LEU A 1 187 ? 5.352 -3.828 -13.993 1.00 81.38 187 LEU A N 1
ATOM 1423 C CA . LEU A 1 187 ? 5.325 -3.417 -12.586 1.00 81.38 187 LEU A CA 1
ATOM 1424 C C . LEU A 1 187 ? 4.123 -2.511 -12.287 1.00 81.38 187 LEU A C 1
ATOM 1426 O O . LEU A 1 187 ? 3.406 -2.730 -11.310 1.00 81.38 187 LEU A O 1
ATOM 1430 N N . THR A 1 188 ? 3.854 -1.537 -13.158 1.00 83.31 188 THR A N 1
ATOM 1431 C CA . THR A 1 188 ? 2.716 -0.618 -13.007 1.00 83.31 188 THR A CA 1
ATOM 1432 C C . THR A 1 188 ? 1.386 -1.370 -13.097 1.00 83.31 188 THR A C 1
ATOM 1434 O O . THR A 1 188 ? 0.496 -1.149 -12.274 1.00 83.31 188 THR A O 1
ATOM 1437 N N . ARG A 1 189 ? 1.249 -2.308 -14.046 1.00 79.38 189 ARG A N 1
ATOM 1438 C CA . ARG A 1 189 ? 0.054 -3.158 -14.172 1.00 79.38 189 ARG A CA 1
ATOM 1439 C C . ARG A 1 189 ? -0.154 -4.048 -12.952 1.00 79.38 189 ARG A C 1
ATOM 1441 O O . ARG A 1 189 ? -1.271 -4.105 -12.439 1.00 79.38 189 ARG A O 1
ATOM 1448 N N . GLY A 1 190 ? 0.897 -4.706 -12.467 1.00 80.12 190 GLY A N 1
ATOM 1449 C CA . GLY A 1 190 ? 0.829 -5.561 -11.282 1.00 80.12 190 GLY A CA 1
ATOM 1450 C C . GLY A 1 190 ? 0.359 -4.788 -10.049 1.00 80.12 190 GLY A C 1
ATOM 1451 O O . GLY A 1 190 ? -0.588 -5.201 -9.376 1.00 80.12 190 GLY A O 1
ATOM 1452 N N . VAL A 1 191 ? 0.949 -3.616 -9.804 1.00 81.50 191 VAL A N 1
ATOM 1453 C CA . VAL A 1 191 ? 0.570 -2.741 -8.684 1.00 81.50 191 VAL A CA 1
ATOM 1454 C C . VAL A 1 191 ? -0.866 -2.221 -8.835 1.00 81.50 191 VAL A C 1
ATOM 1456 O O . VAL A 1 191 ? -1.620 -2.236 -7.861 1.00 81.50 191 VAL A O 1
ATOM 1459 N N . ALA A 1 192 ? -1.288 -1.824 -10.040 1.00 79.38 192 ALA A N 1
ATOM 1460 C CA . ALA A 1 192 ? -2.648 -1.339 -10.301 1.00 79.38 192 ALA A CA 1
ATOM 1461 C C . ALA A 1 192 ? -3.726 -2.429 -10.145 1.00 79.38 192 ALA A C 1
ATOM 1463 O O . ALA A 1 192 ? -4.823 -2.168 -9.647 1.00 79.38 192 ALA A O 1
ATOM 1464 N N . LEU A 1 193 ? -3.437 -3.670 -10.544 1.00 78.25 193 LEU A N 1
ATOM 1465 C CA . LEU A 1 193 ? -4.373 -4.785 -10.381 1.00 78.25 193 LEU A CA 1
ATOM 1466 C C . LEU A 1 193 ? -4.516 -5.193 -8.915 1.00 78.25 193 LEU A C 1
ATOM 1468 O O . LEU A 1 193 ? -5.635 -5.454 -8.464 1.00 78.25 193 LEU A O 1
ATOM 1472 N N . LEU A 1 194 ? -3.407 -5.217 -8.173 1.00 79.31 194 LEU A N 1
ATOM 1473 C CA . LEU A 1 194 ? -3.410 -5.502 -6.740 1.00 79.31 194 LEU A CA 1
ATOM 1474 C C . LEU A 1 194 ? -4.162 -4.420 -5.964 1.00 79.31 194 LEU A C 1
ATOM 1476 O O . LEU A 1 194 ? -5.019 -4.753 -5.144 1.00 79.31 194 LEU A O 1
ATOM 1480 N N . SER A 1 195 ? -3.926 -3.140 -6.261 1.00 80.69 195 SER A N 1
ATOM 1481 C CA . SER A 1 195 ? -4.659 -2.045 -5.616 1.00 80.69 195 SER A CA 1
ATOM 1482 C C . SER A 1 195 ? -6.159 -2.114 -5.923 1.00 80.69 195 SER A C 1
ATOM 1484 O O . SER A 1 195 ? -6.979 -2.056 -5.004 1.00 80.69 195 SER A O 1
ATOM 1486 N N . ALA A 1 196 ? -6.538 -2.370 -7.180 1.00 76.06 196 ALA A N 1
ATOM 1487 C CA . ALA A 1 196 ? -7.934 -2.572 -7.560 1.00 76.06 196 ALA A CA 1
ATOM 1488 C C . ALA A 1 196 ? -8.558 -3.808 -6.885 1.00 76.06 196 ALA A C 1
ATOM 1490 O O . ALA A 1 196 ? -9.727 -3.778 -6.498 1.00 76.06 196 ALA A 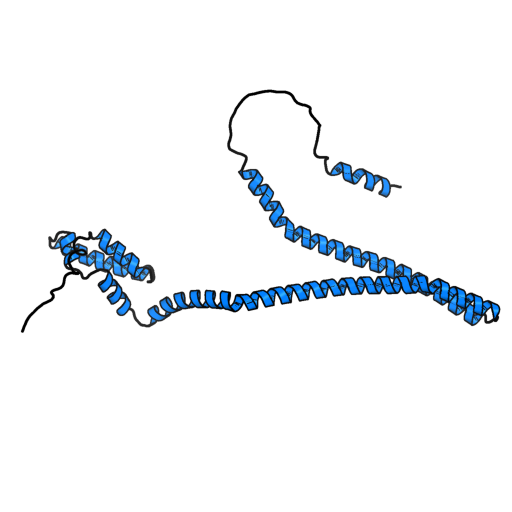O 1
ATOM 1491 N N . ALA A 1 197 ? -7.811 -4.902 -6.712 1.00 75.81 197 ALA A N 1
ATOM 1492 C CA . ALA A 1 197 ? -8.284 -6.097 -6.014 1.00 75.81 197 ALA A CA 1
ATOM 1493 C C . ALA A 1 197 ? -8.532 -5.836 -4.521 1.00 75.81 197 ALA A C 1
ATOM 1495 O O . ALA A 1 197 ? -9.564 -6.259 -3.995 1.00 75.81 197 ALA A O 1
ATOM 1496 N N . VAL A 1 198 ? -7.638 -5.096 -3.862 1.00 80.12 198 VAL A N 1
ATOM 1497 C CA . VAL A 1 198 ? -7.794 -4.688 -2.458 1.00 80.12 198 VAL A CA 1
ATOM 1498 C C . VAL A 1 198 ? -9.025 -3.796 -2.287 1.00 80.12 198 VAL A C 1
ATOM 1500 O O . VAL A 1 198 ? -9.857 -4.075 -1.424 1.00 80.12 198 VAL A O 1
ATOM 1503 N N . VAL A 1 199 ? -9.209 -2.794 -3.154 1.00 80.75 199 VAL A N 1
ATOM 1504 C CA . VAL A 1 199 ? -10.388 -1.909 -3.118 1.00 80.75 199 VAL A CA 1
ATOM 1505 C C . VAL A 1 199 ? -11.676 -2.694 -3.362 1.00 80.75 199 VAL A C 1
ATOM 1507 O O . VAL A 1 199 ? -12.625 -2.580 -2.588 1.00 80.75 199 VAL A O 1
ATOM 1510 N N . ARG A 1 200 ? -11.713 -3.564 -4.380 1.00 73.00 200 ARG A N 1
ATOM 1511 C CA . ARG A 1 200 ? -12.885 -4.417 -4.645 1.00 73.00 200 ARG A CA 1
ATOM 1512 C C . ARG A 1 200 ? -13.229 -5.305 -3.452 1.00 73.00 200 ARG A C 1
ATOM 1514 O O . ARG A 1 200 ? -14.403 -5.461 -3.128 1.00 73.00 200 ARG A O 1
ATOM 1521 N N . ARG A 1 201 ? -12.225 -5.864 -2.772 1.00 75.75 201 ARG A N 1
ATOM 1522 C CA . ARG A 1 201 ? -12.430 -6.715 -1.591 1.00 75.75 201 ARG A CA 1
ATOM 1523 C C . ARG A 1 201 ? -12.873 -5.925 -0.359 1.00 75.75 201 ARG A C 1
ATOM 1525 O O . ARG A 1 201 ? -13.629 -6.463 0.441 1.00 75.75 201 ARG A O 1
ATOM 1532 N N . ALA A 1 202 ? -12.458 -4.668 -0.232 1.00 76.69 202 ALA A N 1
ATOM 1533 C CA . ALA A 1 202 ? -12.926 -3.770 0.821 1.00 76.69 202 ALA A CA 1
ATOM 1534 C C . ALA A 1 202 ? -14.373 -3.295 0.595 1.00 76.69 202 ALA A C 1
ATOM 1536 O O . ALA A 1 202 ? -15.107 -3.098 1.559 1.00 76.69 202 ALA A O 1
ATOM 1537 N N . VAL A 1 203 ? -14.799 -3.142 -0.664 1.00 76.00 203 VAL A N 1
ATOM 1538 C CA . VAL A 1 203 ? -16.141 -2.648 -1.028 1.00 76.00 203 VAL A CA 1
ATOM 1539 C C . VAL A 1 203 ? -17.175 -3.779 -1.170 1.00 76.00 203 VAL A C 1
ATOM 1541 O O . VAL A 1 203 ? -18.368 -3.552 -0.962 1.00 76.00 203 VAL A O 1
ATOM 1544 N N . SER A 1 204 ? -16.752 -5.021 -1.434 1.00 76.31 204 SER A N 1
ATOM 1545 C CA . SER A 1 204 ? -17.662 -6.173 -1.577 1.00 76.31 204 SER A CA 1
ATOM 1546 C C . SER A 1 204 ? -18.598 -6.447 -0.381 1.00 76.31 204 SER A C 1
ATOM 1548 O O . SER A 1 204 ? -19.740 -6.845 -0.629 1.00 76.31 204 SER A O 1
ATOM 1550 N N . PRO A 1 205 ? -18.227 -6.194 0.895 1.00 74.81 205 PRO A N 1
ATOM 1551 C CA . PRO A 1 205 ? -19.142 -6.357 2.025 1.00 74.81 205 PRO A CA 1
ATOM 1552 C C . PRO A 1 205 ? -20.246 -5.293 2.050 1.00 74.81 205 PRO A C 1
ATOM 1554 O O . PRO A 1 205 ? -21.345 -5.560 2.533 1.00 74.81 205 PRO A O 1
ATOM 1557 N N . PHE A 1 206 ? -19.967 -4.094 1.533 1.00 67.38 206 PHE A N 1
ATOM 1558 C CA . PHE A 1 206 ? -20.912 -2.977 1.519 1.00 67.38 206 PHE A CA 1
ATOM 1559 C C . PHE A 1 206 ? -21.929 -3.111 0.387 1.00 67.38 206 PHE A C 1
AT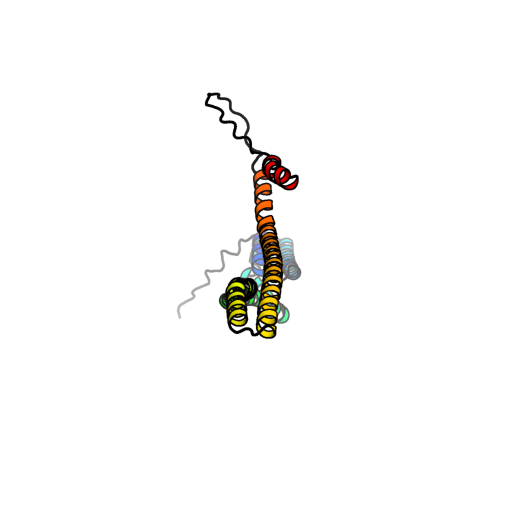OM 1561 O O . PHE A 1 206 ? -23.111 -2.840 0.591 1.00 67.38 206 PHE A O 1
ATOM 1568 N N . VAL A 1 207 ? -21.499 -3.609 -0.774 1.00 63.88 207 VAL A N 1
ATOM 1569 C CA . VAL A 1 207 ? -22.404 -3.887 -1.900 1.00 63.88 207 VAL A CA 1
ATOM 1570 C C . VAL A 1 207 ? -23.335 -5.058 -1.565 1.00 63.88 207 VAL A C 1
ATOM 1572 O O . VAL A 1 207 ? -24.545 -4.933 -1.715 1.00 63.88 207 VAL A O 1
ATOM 1575 N N . LYS A 1 208 ? -22.813 -6.138 -0.961 1.00 56.31 208 LYS A N 1
ATOM 1576 C CA . LYS A 1 208 ? -23.617 -7.320 -0.594 1.00 56.31 208 LYS A CA 1
ATOM 1577 C C . LYS A 1 208 ? -24.707 -7.037 0.457 1.00 56.31 208 LYS A C 1
ATOM 1579 O O . LYS A 1 208 ? -25.720 -7.736 0.499 1.00 56.31 208 LYS A O 1
ATOM 1584 N N . ARG A 1 209 ? -24.529 -6.013 1.301 1.00 56.09 209 ARG A N 1
ATOM 1585 C CA . ARG A 1 209 ? -25.556 -5.575 2.266 1.00 56.09 209 ARG A CA 1
ATOM 1586 C C . ARG A 1 209 ? -26.693 -4.792 1.606 1.00 56.09 209 ARG A C 1
ATOM 1588 O O . ARG A 1 209 ? -27.832 -4.952 2.028 1.00 56.09 209 ARG A O 1
ATOM 1595 N N . ARG A 1 210 ? -26.410 -4.013 0.557 1.00 53.66 210 ARG A N 1
ATOM 1596 C CA . ARG A 1 210 ? -27.417 -3.191 -0.133 1.00 53.66 210 ARG A CA 1
ATOM 1597 C C . ARG A 1 210 ? -28.445 -4.043 -0.884 1.00 53.66 210 ARG A C 1
ATOM 1599 O O . ARG A 1 210 ? -29.632 -3.738 -0.833 1.00 53.66 210 ARG A O 1
ATOM 1606 N N . ASP A 1 211 ? -28.003 -5.149 -1.478 1.00 57.38 211 ASP A N 1
ATOM 1607 C CA . ASP A 1 211 ? -28.892 -6.098 -2.164 1.00 57.38 211 ASP A CA 1
ATOM 1608 C C . ASP A 1 211 ? -29.751 -6.904 -1.171 1.00 57.38 211 ASP A C 1
ATOM 1610 O O . ASP A 1 211 ? -30.900 -7.238 -1.455 1.00 57.38 211 ASP A O 1
ATOM 1614 N N . SER A 1 212 ? -29.218 -7.169 0.030 1.00 56.53 212 SER A N 1
ATOM 1615 C CA . SER A 1 212 ? -29.938 -7.889 1.091 1.00 56.53 212 SER A CA 1
ATOM 1616 C C . SER A 1 212 ? -31.041 -7.038 1.741 1.00 56.53 212 SER A C 1
ATOM 1618 O O . SER A 1 212 ? -32.080 -7.583 2.106 1.00 56.53 212 SER A O 1
ATOM 1620 N N . ASP A 1 213 ? -30.848 -5.717 1.858 1.00 56.19 213 ASP A N 1
ATOM 1621 C CA . ASP A 1 213 ? -31.891 -4.784 2.322 1.00 56.19 213 ASP A CA 1
ATOM 1622 C C . ASP A 1 213 ? -32.941 -4.498 1.235 1.00 56.19 213 ASP A C 1
ATOM 1624 O O . ASP A 1 213 ? -34.136 -4.440 1.530 1.00 56.19 213 ASP A O 1
ATOM 1628 N N . ALA A 1 214 ? -32.533 -4.403 -0.038 1.00 57.97 214 ALA A N 1
ATOM 1629 C CA . ALA A 1 214 ? -33.462 -4.212 -1.156 1.00 57.97 214 ALA A CA 1
ATOM 1630 C C . ALA A 1 214 ? -34.420 -5.407 -1.349 1.00 57.97 214 ALA A C 1
ATOM 1632 O O . ALA A 1 214 ? -35.583 -5.212 -1.698 1.00 57.97 214 ALA A O 1
ATOM 1633 N N . GLY A 1 215 ? -33.974 -6.635 -1.058 1.00 52.53 215 GLY A N 1
ATOM 1634 C CA . GLY A 1 215 ? -34.819 -7.836 -1.102 1.00 52.53 215 GLY A CA 1
ATOM 1635 C C . GLY A 1 215 ? -35.811 -7.973 0.062 1.00 52.53 215 GLY A C 1
ATOM 1636 O O . GLY A 1 215 ? -36.750 -8.762 -0.030 1.00 52.53 215 GLY A O 1
ATOM 1637 N N . ARG A 1 216 ? -35.638 -7.213 1.154 1.00 53.25 216 ARG A N 1
ATOM 1638 C CA . ARG A 1 216 ? -36.480 -7.312 2.362 1.00 53.25 216 ARG A CA 1
ATOM 1639 C C . ARG A 1 216 ? -37.563 -6.231 2.455 1.00 53.25 216 ARG A C 1
ATOM 1641 O O . ARG A 1 216 ? -38.503 -6.396 3.224 1.00 53.25 216 ARG A O 1
ATOM 1648 N N . GLY A 1 217 ? -37.465 -5.169 1.651 1.00 48.56 217 GLY A N 1
ATOM 1649 C CA . GLY A 1 217 ? -38.455 -4.084 1.575 1.00 48.56 217 GLY A CA 1
ATOM 1650 C C . GLY A 1 217 ? -39.589 -4.285 0.557 1.00 48.56 217 GLY A C 1
ATOM 1651 O O . GLY A 1 217 ? -40.437 -3.410 0.428 1.00 48.56 217 GLY A O 1
ATOM 1652 N N . GLY A 1 218 ? -39.615 -5.401 -0.182 1.00 46.88 218 GLY A N 1
ATOM 1653 C CA . GLY A 1 218 ? -40.511 -5.599 -1.333 1.00 46.88 218 GLY A CA 1
ATOM 1654 C C . GLY A 1 218 ? -41.836 -6.329 -1.075 1.00 46.88 218 GLY A C 1
ATOM 1655 O O . GLY A 1 218 ? -42.525 -6.654 -2.038 1.00 46.88 218 GLY A O 1
ATOM 1656 N N . HIS A 1 219 ? -42.211 -6.631 0.174 1.00 44.88 219 HIS A N 1
ATOM 1657 C CA . HIS A 1 219 ? -43.451 -7.366 0.466 1.00 44.88 219 HIS A CA 1
ATOM 1658 C C . HIS A 1 219 ? -44.385 -6.573 1.386 1.00 44.88 219 HIS A C 1
ATOM 1660 O O . HIS A 1 219 ? -44.476 -6.818 2.585 1.00 44.88 219 HIS A O 1
ATOM 1666 N N . GLY A 1 220 ? -45.072 -5.592 0.808 1.00 44.12 220 GLY A N 1
ATOM 1667 C CA . GLY A 1 220 ? -46.155 -4.871 1.468 1.00 44.12 220 GLY A CA 1
ATOM 1668 C C . GLY A 1 220 ? -46.749 -3.810 0.552 1.00 44.12 220 GLY A C 1
ATOM 1669 O O . GLY A 1 220 ? -46.137 -2.767 0.358 1.00 44.12 220 GLY A O 1
ATOM 1670 N N . GLY A 1 221 ? -47.937 -4.071 0.001 1.00 36.78 221 GLY A N 1
ATOM 1671 C CA . GLY A 1 221 ? -48.729 -3.043 -0.679 1.00 36.78 221 GLY A CA 1
ATOM 1672 C C . GLY A 1 221 ? -49.521 -3.541 -1.880 1.00 36.78 221 GLY A C 1
ATOM 1673 O O . GLY A 1 221 ? -49.061 -3.470 -3.012 1.00 36.78 221 GLY A O 1
ATOM 1674 N N . SER A 1 222 ? -50.726 -4.030 -1.611 1.00 39.00 222 SER A N 1
ATOM 1675 C CA . SER A 1 222 ? -51.803 -4.311 -2.560 1.00 39.00 222 SER A CA 1
ATOM 1676 C C . SER A 1 222 ? -52.355 -3.055 -3.256 1.00 39.00 222 SER A C 1
ATOM 1678 O O . SER A 1 222 ? -52.472 -2.019 -2.612 1.00 39.00 222 SER A O 1
ATOM 1680 N N . HIS A 1 223 ? -52.793 -3.235 -4.511 1.00 42.00 223 HIS A N 1
ATOM 1681 C CA . HIS A 1 223 ? -53.896 -2.567 -5.234 1.00 42.00 223 HIS A CA 1
ATOM 1682 C C . HIS A 1 223 ? -54.091 -1.042 -5.109 1.00 42.00 223 HIS A C 1
ATOM 1684 O O . HIS A 1 223 ? -54.547 -0.559 -4.079 1.00 42.00 223 HIS A O 1
ATOM 1690 N N . HIS A 1 224 ? -53.975 -0.330 -6.240 1.00 34.06 224 HIS A N 1
ATOM 1691 C CA . HIS A 1 224 ? -55.057 0.535 -6.740 1.00 34.06 224 HIS A CA 1
ATOM 1692 C C . HIS A 1 224 ? -54.868 0.900 -8.225 1.00 34.06 224 HIS A C 1
ATOM 1694 O O . HIS A 1 224 ? -53.765 1.220 -8.664 1.00 34.06 224 HIS A O 1
ATOM 1700 N N . ASP A 1 225 ? -55.972 0.822 -8.971 1.00 42.00 225 ASP A N 1
ATOM 1701 C CA . ASP A 1 225 ? -56.144 1.218 -10.372 1.00 42.00 22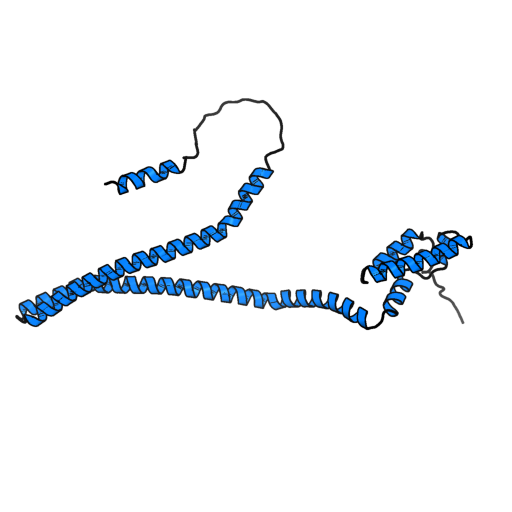5 ASP A CA 1
ATOM 1702 C C . ASP A 1 225 ? -55.936 2.721 -10.621 1.00 42.00 225 ASP A C 1
ATOM 1704 O O . ASP A 1 225 ? -56.220 3.550 -9.755 1.00 42.00 225 ASP A O 1
ATOM 1708 N N . GLY A 1 226 ? -55.570 3.072 -11.860 1.00 35.50 226 GLY A N 1
ATOM 1709 C CA . GLY A 1 226 ? -55.732 4.427 -12.399 1.00 35.50 226 GLY A CA 1
ATOM 1710 C C . GLY A 1 226 ? -54.753 4.754 -13.525 1.00 35.50 226 GLY A C 1
ATOM 1711 O O . GLY A 1 226 ? -53.615 5.133 -13.270 1.00 35.50 226 GLY A O 1
ATOM 1712 N N . GLY A 1 227 ? -55.189 4.600 -14.778 1.00 39.25 227 GLY A N 1
ATOM 1713 C CA . GLY A 1 227 ? -54.389 4.916 -15.962 1.00 39.25 227 GLY A CA 1
ATOM 1714 C C . GLY A 1 227 ? -54.228 6.417 -16.230 1.00 39.25 227 GLY A C 1
ATOM 1715 O O . GLY A 1 227 ? -55.136 7.196 -15.963 1.00 39.25 227 GLY A O 1
ATOM 1716 N N . ALA A 1 228 ? -53.091 6.789 -16.825 1.00 33.81 228 ALA A N 1
ATOM 1717 C CA . ALA A 1 228 ? -52.947 7.898 -17.771 1.00 33.81 228 ALA A CA 1
ATOM 1718 C C . ALA A 1 228 ? -51.568 7.831 -18.460 1.00 33.81 228 ALA A C 1
ATOM 1720 O O . ALA A 1 228 ? -50.529 7.723 -17.815 1.00 33.81 228 ALA A O 1
ATOM 1721 N N . GLU A 1 229 ? -51.603 7.880 -19.788 1.00 42.22 229 GLU A N 1
ATOM 1722 C CA . GLU A 1 229 ? -50.504 8.038 -20.745 1.00 42.22 229 GLU A CA 1
ATOM 1723 C C . GLU A 1 229 ? -49.409 9.046 -20.347 1.00 42.22 229 GLU A C 1
ATOM 1725 O O . GLU A 1 229 ? -49.716 10.196 -20.049 1.00 42.22 229 GLU A O 1
ATOM 1730 N N . ALA A 1 230 ? -48.133 8.664 -20.521 1.00 34.88 230 ALA A N 1
ATOM 1731 C CA . ALA A 1 230 ? -47.089 9.541 -21.071 1.00 34.88 230 ALA A CA 1
ATOM 1732 C C . ALA A 1 230 ? -45.793 8.772 -21.421 1.00 34.88 230 ALA A C 1
ATOM 1734 O O . ALA A 1 230 ? -44.991 8.435 -20.559 1.00 34.88 230 ALA A O 1
ATOM 1735 N N . ARG A 1 231 ? -45.580 8.578 -22.730 1.00 37.41 231 ARG A N 1
ATOM 1736 C CA . ARG A 1 231 ? -44.286 8.564 -23.447 1.00 37.41 231 ARG A CA 1
ATOM 1737 C C . ARG A 1 231 ? -43.161 7.683 -22.881 1.00 37.41 231 ARG A C 1
ATOM 1739 O O . ARG A 1 231 ? -42.285 8.135 -22.150 1.00 37.41 231 ARG A O 1
ATOM 1746 N N . GLY A 1 232 ? -43.123 6.446 -23.376 1.00 37.47 232 GLY A N 1
ATOM 1747 C CA . GLY A 1 232 ? -41.981 5.546 -23.249 1.00 37.47 232 GLY A CA 1
ATOM 1748 C C . GLY A 1 232 ? -40.735 6.075 -23.964 1.00 37.47 232 GLY A C 1
ATOM 1749 O O . GLY A 1 232 ? -40.674 6.104 -25.191 1.00 37.47 232 GLY A O 1
ATOM 1750 N N . GLY A 1 233 ? -39.731 6.458 -23.178 1.00 42.53 233 GLY A N 1
ATOM 1751 C CA . GLY A 1 233 ? -38.329 6.314 -23.553 1.00 42.53 233 GLY A CA 1
ATOM 1752 C C . GLY A 1 233 ? -37.852 4.963 -23.028 1.00 42.53 233 GLY A C 1
ATOM 1753 O O . GLY A 1 233 ? -37.791 4.769 -21.815 1.00 42.53 233 GLY A O 1
ATOM 1754 N N . ASP A 1 234 ? -37.580 4.023 -23.932 1.00 41.56 234 ASP A N 1
ATOM 1755 C CA . ASP A 1 234 ? -37.085 2.678 -23.619 1.00 41.56 234 ASP A CA 1
ATOM 1756 C C . ASP A 1 234 ? -35.651 2.766 -23.078 1.00 41.56 234 ASP A C 1
ATOM 1758 O O . ASP A 1 234 ? -34.677 2.661 -23.820 1.00 41.56 234 ASP A O 1
ATOM 1762 N N . HIS A 1 235 ? -35.500 3.012 -21.775 1.00 53.53 235 HIS A N 1
ATOM 1763 C CA . HIS A 1 235 ? -34.216 2.863 -21.102 1.00 53.53 235 HIS A CA 1
ATOM 1764 C C . HIS A 1 235 ? -34.103 1.430 -20.582 1.00 53.53 235 HIS A C 1
ATOM 1766 O O . HIS A 1 235 ? -34.239 1.162 -19.387 1.00 53.53 235 HIS A O 1
ATOM 1772 N N . ARG A 1 236 ? -33.848 0.483 -21.492 1.00 58.03 236 ARG A N 1
ATOM 1773 C CA . ARG A 1 236 ? -33.360 -0.830 -21.066 1.00 58.03 236 ARG A CA 1
ATOM 1774 C C . ARG A 1 236 ? -31.961 -0.662 -20.466 1.00 58.03 236 ARG A C 1
ATOM 1776 O O . ARG A 1 236 ? -31.134 0.040 -21.056 1.00 58.03 236 ARG A O 1
ATOM 1783 N N . PRO A 1 237 ? -31.659 -1.293 -19.322 1.00 54.53 237 PRO A N 1
ATOM 1784 C CA . PRO A 1 237 ? -30.282 -1.445 -18.890 1.00 54.53 237 PRO A CA 1
ATOM 1785 C C . PRO A 1 237 ? -29.552 -2.300 -19.929 1.00 54.53 237 PRO A C 1
ATOM 1787 O O . PRO A 1 237 ? -29.953 -3.427 -20.220 1.00 54.53 237 PRO A O 1
ATOM 1790 N N . ILE A 1 238 ? -28.513 -1.720 -20.524 1.00 60.53 238 ILE A N 1
ATOM 1791 C CA . ILE A 1 238 ? -27.677 -2.361 -21.538 1.00 60.53 238 ILE A CA 1
ATOM 1792 C C . ILE A 1 238 ? -27.001 -3.578 -20.881 1.00 60.53 238 ILE A C 1
ATOM 1794 O O . ILE A 1 238 ? -26.339 -3.410 -19.851 1.00 60.53 238 ILE A O 1
ATOM 1798 N N . PRO A 1 239 ? -27.172 -4.802 -21.411 1.00 63.91 239 PRO A N 1
ATOM 1799 C CA . PRO A 1 239 ? -26.519 -5.981 -20.861 1.00 63.91 239 PRO A CA 1
ATOM 1800 C C . PRO A 1 239 ? -24.988 -5.853 -20.999 1.00 63.91 239 PRO A C 1
ATOM 1802 O O . PRO A 1 239 ? -24.499 -5.339 -22.007 1.00 63.91 239 PRO A O 1
ATOM 1805 N N . PRO A 1 240 ? -24.204 -6.343 -20.021 1.00 58.62 240 PRO A N 1
ATOM 1806 C CA . PRO A 1 240 ? -22.745 -6.163 -19.969 1.00 58.62 240 PRO A CA 1
ATOM 1807 C C . PRO A 1 240 ? -21.977 -6.761 -21.167 1.00 58.62 240 PRO A C 1
ATOM 1809 O O . PRO A 1 240 ? -20.807 -6.445 -21.364 1.00 58.62 240 PRO A O 1
ATOM 1812 N N . GLU A 1 241 ? -22.639 -7.579 -21.984 1.00 57.75 241 GLU A N 1
ATOM 1813 C CA . GLU A 1 241 ? -22.128 -8.196 -23.215 1.00 57.75 241 GLU A CA 1
ATOM 1814 C C . GLU A 1 241 ? -21.911 -7.194 -24.368 1.00 57.75 241 GLU A C 1
ATOM 1816 O O . GLU A 1 241 ? -21.146 -7.460 -25.293 1.00 57.75 241 GLU A O 1
ATOM 1821 N N . GLU A 1 242 ? -22.571 -6.031 -24.360 1.00 55.81 242 GLU A N 1
ATOM 1822 C CA . GLU A 1 242 ? -22.474 -5.080 -25.481 1.00 55.81 242 GLU A CA 1
ATOM 1823 C C . GLU A 1 242 ? -21.222 -4.187 -25.395 1.00 55.81 242 GLU A C 1
ATOM 1825 O O . GLU A 1 242 ? -20.701 -3.730 -26.413 1.00 55.81 242 GLU A O 1
ATOM 1830 N N . PHE A 1 243 ? -20.659 -4.025 -24.193 1.00 58.84 243 PHE A N 1
ATOM 1831 C CA . PHE A 1 243 ? -19.432 -3.255 -23.958 1.00 58.84 243 PHE A CA 1
ATOM 1832 C C . PHE A 1 243 ? -18.153 -3.989 -24.396 1.00 58.84 243 PHE A C 1
ATOM 1834 O O . PHE A 1 243 ? -17.113 -3.359 -24.591 1.00 58.84 243 PHE A O 1
ATOM 1841 N N . THR A 1 244 ? -18.203 -5.315 -24.549 1.00 57.81 244 THR A N 1
ATOM 1842 C CA . THR A 1 244 ? -17.036 -6.146 -24.891 1.00 57.81 244 THR A CA 1
ATOM 1843 C C . THR A 1 244 ? -16.863 -6.349 -26.398 1.00 57.81 244 THR A C 1
ATOM 1845 O O . THR A 1 244 ? -15.745 -6.595 -26.855 1.00 57.81 244 THR A O 1
ATOM 1848 N N . ARG A 1 245 ? -17.922 -6.165 -27.200 1.00 58.59 245 ARG A N 1
ATOM 1849 C CA . ARG A 1 245 ? -17.877 -6.332 -28.666 1.00 58.59 245 ARG A CA 1
ATOM 1850 C C . ARG A 1 245 ? -16.847 -5.454 -29.393 1.00 58.59 245 ARG A C 1
ATOM 1852 O O . ARG A 1 245 ? -16.206 -5.973 -30.307 1.00 58.59 245 ARG A O 1
ATOM 1859 N N . PRO A 1 246 ? -16.611 -4.181 -29.015 1.00 58.50 246 PRO A N 1
ATOM 1860 C CA . PRO A 1 246 ? -15.570 -3.377 -29.657 1.00 58.50 246 PRO A CA 1
ATOM 1861 C C . PRO A 1 246 ? -14.152 -3.889 -29.359 1.00 58.50 246 PRO A C 1
ATOM 1863 O O . PRO A 1 246 ? -13.259 -3.737 -30.188 1.00 58.50 246 PRO A O 1
ATOM 1866 N N . LEU A 1 247 ? -13.940 -4.516 -28.194 1.00 55.16 247 LEU A N 1
ATOM 1867 C CA . LEU A 1 247 ? -12.629 -5.018 -27.771 1.00 55.16 247 LEU A CA 1
ATOM 1868 C C . LEU A 1 247 ? -12.265 -6.341 -28.456 1.00 55.16 247 LEU A C 1
ATOM 1870 O O . LEU A 1 247 ? -11.102 -6.547 -28.799 1.00 55.16 247 LEU A O 1
ATOM 1874 N N . GLU A 1 248 ? -13.241 -7.209 -28.728 1.00 57.22 248 GLU A N 1
ATOM 1875 C CA . GLU A 1 248 ? -12.986 -8.447 -29.477 1.00 57.22 248 GLU A CA 1
ATOM 1876 C C . GLU A 1 248 ? -12.724 -8.222 -30.971 1.00 57.22 248 GLU A C 1
ATOM 1878 O O . GLU A 1 248 ? -12.002 -9.007 -31.588 1.00 57.22 248 GLU A O 1
ATOM 1883 N N . ALA A 1 249 ? -13.287 -7.159 -31.553 1.00 58.84 249 ALA A N 1
ATOM 1884 C CA . ALA A 1 249 ? -13.065 -6.804 -32.954 1.00 58.84 249 ALA A CA 1
ATOM 1885 C C . ALA A 1 249 ? -11.638 -6.280 -33.206 1.00 58.84 249 ALA A C 1
ATOM 1887 O O . ALA A 1 249 ? -11.077 -6.532 -34.268 1.00 58.84 249 ALA A O 1
ATOM 1888 N N . VAL A 1 250 ? -11.030 -5.612 -32.219 1.00 59.19 250 VAL A N 1
ATOM 1889 C CA . VAL A 1 250 ? -9.636 -5.129 -32.282 1.00 59.19 250 VAL A CA 1
ATOM 1890 C C . VAL A 1 250 ? -8.625 -6.238 -31.972 1.00 59.19 250 VAL A C 1
ATOM 1892 O O . VAL A 1 250 ? -7.508 -6.197 -32.465 1.00 59.19 250 VAL A O 1
ATOM 1895 N N . ALA A 1 251 ? -8.998 -7.260 -31.199 1.00 53.53 251 ALA A N 1
ATOM 1896 C CA . ALA A 1 251 ? -8.111 -8.387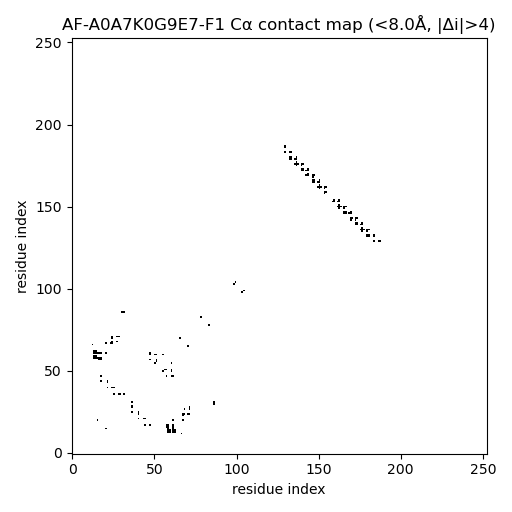 -30.889 1.00 53.53 251 ALA A CA 1
ATOM 1897 C C . ALA A 1 251 ? -7.981 -9.424 -32.029 1.00 53.53 251 ALA A C 1
ATOM 1899 O O . ALA A 1 251 ? -7.166 -10.340 -31.927 1.00 53.53 251 ALA A O 1
ATOM 1900 N N . ARG A 1 252 ? -8.799 -9.314 -33.087 1.00 59.28 252 ARG A N 1
ATOM 1901 C CA . ARG A 1 252 ? -8.836 -10.239 -34.237 1.00 59.28 252 ARG A CA 1
ATOM 1902 C C . ARG A 1 252 ? -8.322 -9.642 -35.558 1.00 59.28 252 ARG A C 1
ATOM 1904 O O . ARG A 1 252 ? -8.363 -10.349 -36.564 1.00 59.28 252 ARG A O 1
ATOM 1911 N N . GLY A 1 253 ? -7.852 -8.394 -35.561 1.00 49.28 253 GLY A N 1
ATOM 1912 C CA . GLY A 1 253 ? -7.175 -7.747 -36.696 1.00 49.28 253 GLY A CA 1
ATOM 1913 C C . GLY A 1 253 ? -5.739 -7.401 -36.346 1.00 49.28 253 GLY A C 1
ATOM 1914 O O . GLY A 1 253 ? -4.893 -7.479 -37.260 1.00 49.28 253 GLY A O 1
#